Protein AF-A0A3D3XDI8-F1 (afdb_monomer_lite)

pLDDT: mean 83.71, std 11.0, range [44.66, 97.12]

Radius of gyration: 22.71 Å; chains: 1; bounding box: 49×55×67 Å

Sequence (306 aa):
MKRYFSSPVLTLFFTYTLFISSTFTIAGQDASIIFLYLLGIYSLIRNRKLPDMSHPMLWMFLLFTAFSLISGVLNQYEVDALMNLRSNWRMLLPFVLLTVLHMVDEENLLKTYYAFWLFIAVYGIVQFFNGADWFRPQESSVSTPYMSSGGESGVFHAKGNFTHHLTFGGSMLICSSLAASFLFIRGLYLTTRLLMIPAVLILWLSTAASLGRSIWVGLTVALFLLLLRISPKLMIIATVLLTVTATLLFMNFGEGLLSTGKPETRIEIIQHRLASGFNLKSNRDRLLMWKSAWHGIRDHFWLGIG

Secondary structure (DSSP, 8-state):
---S-S-HHHHHHHHHHHHHHHHH-HHHHHHHHHHHHHHHHHHHHHH-----TTSHHHHHHHHHHHHHHHHHHH-SS---HHHHHHHTGGGGHHHHHHHHHTTS-HHHHHHHHHHHHHHHHHHHHHHHHH---TTS-GGG----EEEETTEEEEEE---TTSSSHHHHHHHHHHHHHHHHHTTT-TT--HHHHHHHHHHHHHHHHHHHHT--HHHHHHHHHHHHHHHHHH-HHHHHHHHHHHHHHHHHHHHHHHSSTTTTSPP-SHHHHHHHHHHTTT-TGGGHHHHHHHHHHHHHHHHTTTT---

Structure (mmCIF, N/CA/C/O backbone):
data_AF-A0A3D3XDI8-F1
#
_entry.id   AF-A0A3D3XDI8-F1
#
loop_
_atom_site.group_PDB
_atom_site.id
_atom_site.type_symbol
_atom_site.label_atom_id
_atom_site.label_alt_id
_atom_site.label_comp_id
_atom_site.label_asym_id
_atom_site.label_entity_id
_atom_site.label_seq_id
_atom_site.pdbx_PDB_ins_code
_atom_site.Cartn_x
_atom_site.Cartn_y
_atom_site.Cartn_z
_atom_site.occupancy
_atom_site.B_iso_or_equiv
_atom_site.auth_seq_id
_atom_site.auth_comp_id
_atom_site.auth_asym_id
_atom_site.auth_atom_id
_atom_site.pdbx_PDB_model_num
ATOM 1 N N . MET A 1 1 ? -18.860 11.805 25.081 1.00 44.66 1 MET A N 1
ATOM 2 C CA . MET A 1 1 ? -18.552 10.447 24.572 1.00 44.66 1 MET A CA 1
ATOM 3 C C . MET A 1 1 ? -18.039 9.585 25.720 1.00 44.66 1 MET A C 1
ATOM 5 O O . MET A 1 1 ? -17.092 9.986 26.384 1.00 44.66 1 MET A O 1
ATOM 9 N N . LYS A 1 2 ? -18.695 8.458 26.030 1.00 48.09 2 LYS A N 1
ATOM 10 C CA . LYS A 1 2 ? -18.257 7.544 27.105 1.00 48.09 2 LYS A CA 1
ATOM 11 C C . LYS A 1 2 ? -17.078 6.710 26.590 1.00 48.09 2 LYS A C 1
ATOM 13 O O . LYS A 1 2 ? -17.195 6.128 25.518 1.00 48.09 2 LYS A O 1
ATOM 18 N N . ARG A 1 3 ? -15.965 6.677 27.335 1.00 58.00 3 ARG A N 1
ATOM 19 C CA . ARG A 1 3 ? -14.735 5.953 26.963 1.00 58.00 3 ARG A CA 1
ATOM 20 C C . ARG A 1 3 ? -15.054 4.491 26.660 1.00 58.00 3 ARG A C 1
ATOM 22 O O . ARG A 1 3 ? -15.565 3.786 27.527 1.00 58.00 3 ARG A O 1
ATOM 29 N N . TYR A 1 4 ? -14.769 4.074 25.428 1.00 61.88 4 TYR A N 1
ATOM 30 C CA . TYR A 1 4 ? -14.991 2.702 24.990 1.00 61.88 4 TYR A CA 1
ATOM 31 C C . TYR A 1 4 ? -13.943 1.776 25.596 1.00 61.88 4 TYR A C 1
ATOM 33 O O . TYR A 1 4 ? -14.290 0.727 26.115 1.00 61.88 4 TYR A O 1
ATOM 41 N N . PHE A 1 5 ? -12.677 2.189 25.645 1.00 64.69 5 PHE A N 1
ATOM 42 C CA . PHE A 1 5 ? -11.605 1.402 26.251 1.00 64.69 5 PHE A CA 1
ATOM 43 C C . PHE A 1 5 ? -11.302 1.829 27.685 1.00 64.69 5 PHE A C 1
ATOM 45 O O . PHE A 1 5 ? -11.350 3.005 28.048 1.00 64.69 5 PHE A O 1
ATOM 52 N N . SER A 1 6 ? -10.955 0.837 28.497 1.00 65.25 6 SER A N 1
ATOM 53 C CA . SER A 1 6 ? -10.586 0.973 29.906 1.00 65.25 6 SER A CA 1
ATOM 54 C C . SER A 1 6 ? -9.136 1.432 30.112 1.00 65.25 6 SER A C 1
ATOM 56 O O . SER A 1 6 ? -8.849 2.032 31.144 1.00 65.25 6 SER A O 1
ATOM 58 N N . SER A 1 7 ? -8.243 1.209 29.137 1.00 80.62 7 SER A N 1
ATOM 59 C CA . SER A 1 7 ? -6.845 1.671 29.156 1.00 80.62 7 SER A CA 1
ATOM 60 C C . SER A 1 7 ? -6.503 2.482 27.893 1.00 80.62 7 SER A C 1
ATOM 62 O O . SER A 1 7 ? -6.012 1.925 26.906 1.00 80.62 7 SER A O 1
ATOM 64 N N . PRO A 1 8 ? -6.786 3.799 27.874 1.00 83.19 8 PRO A N 1
ATOM 65 C CA . PRO A 1 8 ? -6.632 4.628 26.676 1.00 83.19 8 PRO A CA 1
ATOM 66 C C . PRO A 1 8 ? -5.175 4.761 26.220 1.00 83.19 8 PRO A C 1
ATOM 68 O O . PRO A 1 8 ? -4.919 4.752 25.022 1.00 83.19 8 PRO A O 1
ATOM 71 N N . VAL A 1 9 ? -4.220 4.824 27.153 1.00 89.50 9 VAL A N 1
ATOM 72 C CA . VAL A 1 9 ? -2.790 4.995 26.839 1.00 89.50 9 VAL A CA 1
ATOM 73 C C . VAL A 1 9 ? -2.230 3.776 26.107 1.00 89.50 9 VAL A C 1
ATOM 75 O O . VAL A 1 9 ? -1.603 3.931 25.065 1.00 89.50 9 VAL A O 1
ATOM 78 N N . LEU A 1 10 ? -2.501 2.563 26.603 1.00 91.38 10 LEU A N 1
ATOM 79 C CA . LEU A 1 10 ? -2.055 1.330 25.941 1.00 91.38 10 LEU A CA 1
ATOM 80 C C . LEU A 1 10 ? -2.724 1.155 24.577 1.00 91.38 10 LEU A C 1
ATOM 82 O O . LEU A 1 10 ? -2.077 0.762 23.613 1.00 91.38 10 LEU A O 1
ATOM 86 N N . THR A 1 11 ? -4.011 1.493 24.488 1.00 91.12 11 THR A N 1
ATOM 87 C CA . THR A 1 11 ? -4.766 1.429 23.232 1.00 91.12 11 THR A CA 1
ATOM 88 C C . THR A 1 11 ? -4.156 2.360 22.178 1.00 91.12 11 THR A C 1
ATOM 90 O O . THR A 1 11 ? -3.921 1.943 21.045 1.00 91.12 11 THR A O 1
ATOM 93 N N . LEU A 1 12 ? -3.831 3.600 22.563 1.00 92.38 12 LEU A N 1
ATOM 94 C CA . LEU A 1 12 ? -3.126 4.558 21.710 1.00 92.38 12 LEU A CA 1
ATOM 95 C C . LEU A 1 12 ? -1.754 4.025 21.295 1.00 92.38 12 LEU A C 1
ATOM 97 O O . LEU A 1 12 ? -1.465 3.977 20.103 1.00 92.38 12 LEU A O 1
ATOM 101 N N . PHE A 1 13 ? -0.948 3.570 22.258 1.00 94.81 13 PHE A N 1
ATOM 102 C CA . PHE A 1 13 ? 0.382 3.019 22.005 1.00 94.81 13 PHE A CA 1
ATOM 103 C C . PHE A 1 13 ? 0.343 1.918 20.940 1.00 94.81 13 PHE A C 1
ATOM 105 O O . PHE A 1 13 ? 0.960 2.077 19.891 1.00 94.81 13 PHE A O 1
ATOM 112 N N . PHE A 1 14 ? -0.456 0.864 21.139 1.00 95.56 14 PHE A N 1
ATOM 113 C CA . PHE A 1 14 ? -0.526 -0.246 20.184 1.00 95.56 14 PHE A CA 1
ATOM 114 C C . PHE A 1 14 ? -1.144 0.145 18.840 1.00 95.56 14 PHE A C 1
ATOM 116 O O . PHE A 1 14 ? -0.813 -0.464 17.827 1.00 95.56 14 PHE A O 1
ATOM 123 N N . THR A 1 15 ? -1.984 1.180 18.785 1.00 94.88 15 THR A N 1
ATOM 124 C CA . THR A 1 15 ? -2.489 1.696 17.503 1.00 94.88 15 THR A CA 1
ATOM 125 C C . THR A 1 15 ? -1.386 2.382 16.712 1.00 94.88 15 THR A C 1
ATOM 127 O O . THR A 1 15 ? -1.190 2.073 15.541 1.00 94.88 15 THR A O 1
ATOM 130 N N . TYR A 1 16 ? -0.607 3.262 17.340 1.00 95.12 16 TYR A N 1
ATOM 131 C CA . TYR A 1 16 ? 0.541 3.870 16.668 1.00 95.12 16 TYR A CA 1
ATOM 132 C C . TYR A 1 16 ? 1.583 2.807 16.300 1.00 95.12 16 TYR A C 1
ATOM 134 O O . TYR A 1 16 ? 2.035 2.773 15.157 1.00 95.12 16 TYR A O 1
ATOM 142 N N . THR A 1 17 ? 1.902 1.875 17.205 1.00 95.50 17 THR A N 1
ATOM 143 C CA . THR A 1 17 ? 2.824 0.766 16.918 1.00 95.50 17 THR A CA 1
ATOM 144 C C . THR A 1 17 ? 2.340 -0.097 15.757 1.00 95.50 17 THR A C 1
ATOM 146 O O . THR A 1 17 ? 3.169 -0.482 14.938 1.00 95.50 17 THR A O 1
ATOM 149 N N . LEU A 1 18 ? 1.033 -0.347 15.617 1.00 95.31 18 LEU A N 1
ATOM 150 C CA . LEU A 1 18 ? 0.461 -1.072 14.480 1.00 95.31 18 LEU A CA 1
ATOM 151 C C . LEU A 1 18 ? 0.767 -0.374 13.148 1.00 95.31 18 LEU A C 1
ATOM 153 O O . LEU A 1 18 ? 1.267 -1.005 12.216 1.00 95.31 18 LEU A O 1
ATOM 157 N N . PHE A 1 19 ? 0.484 0.928 13.063 1.00 93.56 19 PHE A N 1
ATOM 158 C CA . PHE A 1 19 ? 0.684 1.709 11.840 1.00 93.56 19 PHE A CA 1
ATOM 159 C C . PHE A 1 19 ? 2.170 1.863 11.505 1.00 93.56 19 PHE A C 1
ATOM 161 O O . PHE A 1 19 ? 2.543 1.719 10.342 1.00 93.56 19 PHE A O 1
ATOM 168 N N . ILE A 1 20 ? 3.027 2.064 12.509 1.00 94.12 20 ILE A N 1
ATOM 169 C CA . ILE A 1 20 ? 4.486 2.094 12.335 1.00 94.12 20 ILE A CA 1
ATOM 170 C C . ILE A 1 20 ? 5.003 0.723 11.890 1.00 94.12 20 ILE A C 1
ATOM 172 O O . ILE A 1 20 ? 5.781 0.622 10.953 1.00 94.12 20 ILE A O 1
ATOM 176 N N . SER A 1 21 ? 4.553 -0.357 12.525 1.00 93.75 21 SER A N 1
ATOM 177 C CA . SER A 1 21 ? 5.036 -1.713 12.243 1.00 93.75 21 SER A CA 1
ATOM 178 C C . SER A 1 21 ? 4.602 -2.229 10.877 1.00 93.75 21 SER A C 1
ATOM 180 O O . SER A 1 21 ? 5.300 -3.069 10.311 1.00 93.75 21 SER A O 1
ATOM 182 N N . SER A 1 22 ? 3.505 -1.704 10.319 1.00 88.81 22 SER A N 1
ATOM 183 C CA . SER A 1 22 ? 2.985 -2.096 9.001 1.00 88.81 22 SER A CA 1
ATOM 184 C C . SER A 1 22 ? 4.011 -1.982 7.862 1.00 88.81 22 SER A C 1
ATOM 186 O O . SER A 1 22 ? 3.874 -2.654 6.841 1.00 88.81 22 SER A O 1
ATOM 188 N N . THR A 1 23 ? 5.056 -1.172 8.043 1.00 84.81 23 THR A N 1
ATOM 189 C CA . THR A 1 23 ? 6.133 -0.953 7.070 1.00 84.81 23 THR A CA 1
ATOM 190 C C . THR A 1 23 ? 7.423 -1.720 7.377 1.00 84.81 23 THR A C 1
ATOM 192 O O . THR A 1 23 ? 8.200 -1.975 6.455 1.00 84.81 23 THR A O 1
ATOM 195 N N . PHE A 1 24 ? 7.664 -2.121 8.633 1.00 83.12 24 PHE A N 1
ATOM 196 C CA . PHE A 1 24 ? 8.957 -2.680 9.064 1.00 83.12 24 PHE A CA 1
ATOM 197 C C . PHE A 1 24 ? 8.902 -4.097 9.613 1.00 83.12 24 PHE A C 1
ATOM 199 O O . PHE A 1 24 ? 9.879 -4.831 9.485 1.00 83.12 24 PHE A O 1
ATOM 206 N N . THR A 1 25 ? 7.821 -4.483 10.285 1.00 88.19 25 THR A N 1
ATOM 207 C CA . THR A 1 25 ? 7.849 -5.689 11.108 1.00 88.19 25 THR A CA 1
ATOM 208 C C . THR A 1 25 ? 6.490 -6.357 11.198 1.00 88.19 25 THR A C 1
ATOM 210 O O . THR A 1 25 ? 5.539 -5.840 11.781 1.00 88.19 25 THR A O 1
ATOM 213 N N . ILE A 1 26 ? 6.435 -7.576 10.662 1.00 88.25 26 ILE A N 1
ATOM 214 C CA . ILE A 1 26 ? 5.275 -8.457 10.797 1.00 88.25 26 ILE A CA 1
ATOM 215 C C . ILE A 1 26 ? 5.062 -8.797 12.276 1.00 88.25 26 ILE A C 1
ATOM 217 O O . ILE A 1 26 ? 3.936 -8.743 12.753 1.00 88.25 26 ILE A O 1
ATOM 221 N N . ALA A 1 27 ? 6.138 -9.050 13.030 1.00 92.12 27 ALA A N 1
ATOM 222 C CA . ALA A 1 27 ? 6.046 -9.362 14.454 1.00 92.12 27 ALA A CA 1
ATOM 223 C C . ALA A 1 27 ? 5.476 -8.191 15.271 1.00 92.12 27 ALA A C 1
ATOM 225 O O . ALA A 1 27 ? 4.618 -8.399 16.125 1.00 92.12 27 ALA A O 1
ATOM 226 N N . GLY A 1 28 ? 5.904 -6.954 14.989 1.00 93.44 28 GLY A N 1
ATOM 227 C CA . GLY A 1 28 ? 5.349 -5.771 15.654 1.00 93.44 28 GLY A CA 1
ATOM 228 C C . GLY A 1 28 ? 3.895 -5.512 15.257 1.00 93.44 28 GLY A C 1
ATOM 229 O O . GLY A 1 28 ? 3.087 -5.135 16.107 1.00 93.44 28 GLY A O 1
ATOM 230 N N . GLN A 1 29 ? 3.535 -5.781 13.996 1.00 93.50 29 GLN A N 1
ATOM 231 C CA . GLN A 1 29 ? 2.153 -5.714 13.525 1.00 93.50 29 GLN A CA 1
ATOM 232 C C . GLN A 1 29 ? 1.281 -6.738 14.264 1.00 93.50 29 GLN A C 1
ATOM 234 O O . GLN A 1 29 ? 0.263 -6.365 14.841 1.00 93.50 29 GLN A O 1
ATOM 239 N N . ASP A 1 30 ? 1.708 -7.999 14.313 1.00 93.62 30 ASP A N 1
ATOM 240 C CA . ASP A 1 30 ? 0.978 -9.088 14.963 1.00 93.62 30 ASP A CA 1
ATOM 241 C C . ASP A 1 30 ? 0.831 -8.866 16.462 1.00 93.62 30 ASP A C 1
ATOM 243 O O . ASP A 1 30 ? -0.280 -8.962 16.984 1.00 93.62 30 ASP A O 1
ATOM 247 N N . ALA A 1 31 ? 1.912 -8.482 17.145 1.00 95.62 31 ALA A N 1
ATOM 248 C CA . ALA A 1 31 ? 1.858 -8.130 18.557 1.00 95.62 31 ALA A CA 1
ATOM 249 C C . ALA A 1 31 ? 0.852 -6.997 18.800 1.00 95.62 31 ALA A C 1
ATOM 251 O O . ALA A 1 31 ? -0.005 -7.111 19.675 1.00 95.62 31 ALA A O 1
ATOM 252 N N . SER A 1 32 ? 0.896 -5.935 17.989 1.00 95.94 32 SER A N 1
ATOM 253 C CA . SER A 1 32 ? -0.026 -4.803 18.124 1.00 95.94 32 SER A CA 1
ATOM 254 C C . SER A 1 32 ? -1.484 -5.220 17.926 1.00 95.94 32 SER A C 1
ATOM 256 O O . SER A 1 32 ? -2.332 -4.849 18.733 1.00 95.94 32 SER A O 1
ATOM 258 N N . ILE A 1 33 ? -1.786 -6.033 16.906 1.00 95.00 33 ILE A N 1
ATOM 259 C CA . ILE A 1 33 ? -3.144 -6.552 16.668 1.00 95.00 33 ILE A CA 1
ATOM 260 C C . ILE A 1 33 ? -3.607 -7.407 17.855 1.00 95.00 33 ILE A C 1
ATOM 262 O O . ILE A 1 33 ? -4.718 -7.209 18.344 1.00 95.00 33 ILE A O 1
ATOM 266 N N . ILE A 1 34 ? -2.765 -8.320 18.350 1.00 94.94 34 ILE A N 1
ATOM 267 C CA . ILE A 1 34 ? -3.097 -9.189 19.489 1.00 94.94 34 ILE A CA 1
ATOM 268 C C . ILE A 1 34 ? -3.397 -8.352 20.736 1.00 94.94 34 ILE A C 1
ATOM 270 O O . ILE A 1 34 ? -4.421 -8.564 21.384 1.00 94.94 34 ILE A O 1
ATOM 274 N N . PHE A 1 35 ? -2.559 -7.367 21.067 1.00 95.38 35 PHE A N 1
ATOM 275 C CA . PHE A 1 35 ? -2.808 -6.506 22.223 1.00 95.38 35 PHE A CA 1
ATOM 276 C C . PHE A 1 35 ? -4.060 -5.644 22.051 1.00 95.38 35 PHE A C 1
ATOM 278 O O . PHE A 1 35 ? -4.823 -5.494 23.006 1.00 95.38 35 PHE A O 1
ATOM 285 N N . LEU A 1 36 ? -4.327 -5.130 20.848 1.00 94.25 36 LEU A N 1
ATOM 286 C CA . LEU A 1 36 ? -5.574 -4.419 20.561 1.00 94.25 36 LEU A CA 1
ATOM 287 C C . LEU A 1 36 ? -6.792 -5.333 20.748 1.00 94.25 36 LEU A C 1
ATOM 289 O O . LEU A 1 36 ? -7.769 -4.911 21.364 1.00 94.25 36 LEU A O 1
ATOM 293 N N . TYR A 1 37 ? -6.730 -6.593 20.309 1.00 93.62 37 TYR A N 1
ATOM 294 C CA . TYR A 1 37 ? -7.780 -7.578 20.574 1.00 93.62 37 TYR A CA 1
ATOM 295 C C . TYR A 1 37 ? -7.981 -7.838 22.061 1.00 93.62 37 TYR A C 1
ATOM 297 O O . TYR A 1 37 ? -9.116 -7.782 22.529 1.00 93.62 37 TYR A O 1
ATOM 305 N N . LEU A 1 38 ? -6.911 -8.066 22.823 1.00 93.69 38 LEU A N 1
ATOM 306 C CA . LEU A 1 38 ? -7.007 -8.283 24.268 1.00 93.69 38 LEU A CA 1
ATOM 307 C C . LEU A 1 38 ? -7.620 -7.073 24.981 1.00 93.69 38 LEU A C 1
ATOM 309 O O . LEU A 1 38 ? -8.494 -7.234 25.833 1.00 93.69 38 LEU A O 1
ATOM 313 N N . LEU A 1 39 ? -7.223 -5.857 24.598 1.00 91.25 39 LEU A N 1
ATOM 314 C CA . LEU A 1 39 ? -7.801 -4.617 25.120 1.00 91.25 39 LEU A CA 1
ATOM 315 C C . LEU A 1 39 ? -9.274 -4.456 24.717 1.00 91.25 39 LEU A C 1
ATOM 317 O O . LEU A 1 39 ? -10.080 -4.005 25.534 1.00 91.25 39 LEU A O 1
ATOM 321 N N . GLY A 1 40 ? -9.633 -4.848 23.492 1.00 89.62 40 GLY A N 1
ATOM 322 C CA . GLY A 1 40 ? -11.005 -4.837 22.982 1.00 89.62 40 GLY A CA 1
ATOM 323 C C . GLY A 1 40 ? -11.904 -5.811 23.734 1.00 89.62 40 GLY A C 1
ATOM 324 O O . GLY A 1 40 ? -12.967 -5.423 24.211 1.00 89.62 40 GLY A O 1
ATOM 325 N N . ILE A 1 41 ? -11.442 -7.047 23.933 1.00 90.12 41 ILE A N 1
ATOM 326 C CA . ILE A 1 41 ? -12.135 -8.074 24.720 1.00 90.12 41 ILE A CA 1
ATOM 327 C C . ILE A 1 41 ? -12.270 -7.627 26.178 1.00 90.12 41 ILE A C 1
ATOM 329 O O . ILE A 1 41 ? -13.358 -7.693 26.746 1.00 90.12 41 ILE A O 1
ATOM 333 N N . TYR A 1 42 ? -11.197 -7.114 26.786 1.00 89.06 42 TYR A N 1
ATOM 334 C CA . TYR A 1 42 ? -11.234 -6.609 28.159 1.00 89.06 42 TYR A CA 1
ATOM 335 C C . TYR A 1 42 ? -12.230 -5.451 28.317 1.00 89.06 42 TYR A C 1
ATOM 337 O O . TYR A 1 42 ? -12.996 -5.409 29.283 1.00 89.06 42 TYR A O 1
ATOM 345 N N . SER A 1 43 ? -12.260 -4.529 27.351 1.00 85.94 43 SER A N 1
ATOM 346 C CA . SER A 1 43 ? -13.262 -3.467 27.286 1.00 85.94 43 SER A CA 1
ATOM 347 C C . SER A 1 43 ? -14.682 -4.032 27.174 1.00 85.94 43 SER A C 1
ATOM 349 O O . SER A 1 43 ? -15.552 -3.631 27.950 1.00 85.94 43 SER A O 1
ATOM 351 N N . LEU A 1 44 ? -14.911 -4.986 26.269 1.00 86.81 44 LEU A N 1
ATOM 352 C CA . LEU A 1 44 ? -16.213 -5.613 26.059 1.00 86.81 44 LEU A CA 1
ATOM 353 C C . LEU A 1 44 ? -16.717 -6.289 27.340 1.00 86.81 44 LEU A C 1
ATOM 355 O O . LEU A 1 44 ? -17.860 -6.069 27.730 1.00 86.81 44 LEU A O 1
ATOM 359 N N . ILE A 1 45 ? -15.865 -7.048 28.033 1.00 89.00 45 ILE A N 1
ATOM 360 C CA . ILE A 1 45 ? -16.213 -7.727 29.291 1.00 89.00 45 ILE A CA 1
ATOM 361 C C . ILE A 1 45 ? -16.544 -6.706 30.388 1.00 89.00 45 ILE A C 1
ATOM 363 O O . ILE A 1 45 ? -17.543 -6.851 31.096 1.00 89.00 45 ILE A O 1
ATOM 367 N N . ARG A 1 46 ? -15.723 -5.658 30.528 1.00 86.19 46 ARG A N 1
ATOM 368 C CA . ARG A 1 46 ? -15.858 -4.667 31.606 1.00 86.19 46 ARG A CA 1
ATOM 369 C C . ARG A 1 46 ? -17.027 -3.710 31.394 1.00 86.19 46 ARG A C 1
ATOM 371 O O . ARG A 1 46 ? -17.752 -3.410 32.338 1.00 86.19 46 ARG A O 1
ATOM 378 N N . ASN A 1 47 ? -17.192 -3.213 30.173 1.00 83.25 47 ASN A N 1
ATOM 379 C CA . ASN A 1 47 ? -18.174 -2.185 29.840 1.00 83.25 47 ASN A CA 1
ATOM 380 C C . ASN A 1 47 ? -19.481 -2.770 29.290 1.00 83.25 47 ASN A C 1
ATOM 382 O O . ASN A 1 47 ? -20.476 -2.050 29.252 1.00 83.25 47 ASN A O 1
ATOM 386 N N . ARG A 1 48 ? -19.484 -4.047 28.873 1.00 81.81 48 ARG A N 1
ATOM 387 C CA . ARG A 1 48 ? -20.622 -4.764 28.267 1.00 81.81 48 ARG A CA 1
ATOM 388 C C . ARG A 1 48 ? -21.236 -4.026 27.076 1.00 81.81 48 ARG A C 1
ATOM 390 O O . ARG A 1 48 ? -22.453 -3.984 26.920 1.00 81.81 48 ARG A O 1
ATOM 397 N N . LYS A 1 49 ? -20.388 -3.415 26.244 1.00 77.94 49 LYS A N 1
ATOM 398 C CA . LYS A 1 49 ? -20.804 -2.683 25.041 1.00 77.94 49 LYS A CA 1
ATOM 399 C C . LYS A 1 49 ? -20.164 -3.274 23.798 1.00 77.94 49 LYS A C 1
ATOM 401 O O . LYS A 1 49 ? -18.945 -3.404 23.743 1.00 77.94 49 LYS A O 1
ATOM 406 N N . LEU A 1 50 ? -21.008 -3.608 22.826 1.00 79.44 50 LEU A N 1
ATOM 407 C CA . LEU A 1 50 ? -20.598 -4.082 21.509 1.00 79.44 50 LEU A CA 1
ATOM 408 C C . LEU A 1 50 ? -20.220 -2.915 20.598 1.00 79.44 50 LEU A C 1
ATOM 410 O O . LEU A 1 50 ? -20.944 -1.909 20.635 1.00 79.44 50 LEU A O 1
ATOM 414 N N . PRO A 1 51 ? -19.155 -3.059 19.777 1.00 77.06 51 PRO A N 1
ATOM 415 C CA . PRO A 1 51 ? -18.730 -2.055 18.806 1.00 77.06 51 PRO A CA 1
ATOM 416 C C . PRO A 1 51 ? -19.911 -1.429 18.074 1.00 77.06 51 PRO A C 1
ATOM 418 O O . PRO A 1 51 ? -20.911 -2.097 17.819 1.00 77.06 51 PRO A O 1
ATOM 421 N N . ASP A 1 52 ? -19.801 -0.147 17.741 1.00 78.44 52 ASP A N 1
ATOM 422 C CA . ASP A 1 52 ? -20.868 0.540 17.024 1.00 78.44 52 ASP A CA 1
ATOM 423 C C . ASP A 1 52 ? -21.040 -0.050 15.614 1.00 78.44 52 ASP A C 1
ATOM 425 O O . ASP A 1 52 ? -20.305 0.278 14.684 1.00 78.44 52 ASP A O 1
ATOM 429 N N . MET A 1 53 ? -22.029 -0.933 15.470 1.00 82.19 53 MET A N 1
ATOM 430 C CA . MET A 1 53 ? -22.368 -1.619 14.222 1.00 82.19 53 MET A CA 1
ATOM 431 C C . MET A 1 53 ? -23.106 -0.714 13.224 1.00 82.19 53 MET A C 1
ATOM 433 O O . MET A 1 53 ? -23.554 -1.199 12.186 1.00 82.19 53 MET A O 1
ATOM 437 N N . SER A 1 54 ? -23.258 0.586 13.498 1.00 83.31 54 SER A N 1
ATOM 438 C CA . SER A 1 54 ? -23.825 1.525 12.524 1.00 83.31 54 SER A CA 1
ATOM 439 C C . SER A 1 54 ? -22.929 1.712 11.296 1.00 83.31 54 SER A C 1
ATOM 441 O O . SER A 1 54 ? -23.431 2.026 10.217 1.00 83.31 54 SER A O 1
ATOM 443 N N . HIS A 1 55 ? -21.615 1.479 11.419 1.00 83.12 55 HIS A N 1
ATOM 444 C CA . HIS A 1 55 ? -20.680 1.668 10.314 1.00 83.12 55 HIS A CA 1
ATOM 445 C C . HIS A 1 55 ? -20.791 0.529 9.272 1.00 83.12 55 HIS A C 1
ATOM 447 O O . HIS A 1 55 ? -20.447 -0.616 9.585 1.00 83.12 55 HIS A O 1
ATOM 453 N N . PRO A 1 56 ? -21.172 0.802 8.002 1.00 86.12 56 PRO A N 1
ATOM 454 C CA . PRO A 1 56 ? -21.432 -0.241 7.000 1.00 86.12 56 PRO A CA 1
ATOM 455 C C . PRO A 1 56 ? -20.248 -1.177 6.726 1.00 86.12 56 PRO A C 1
ATOM 457 O O . PRO A 1 56 ? -20.444 -2.354 6.429 1.00 86.12 56 PRO A O 1
ATOM 460 N N . MET A 1 57 ? -19.007 -0.691 6.864 1.00 83.56 57 MET A N 1
ATOM 461 C CA . MET A 1 57 ? -17.823 -1.542 6.670 1.00 83.56 57 MET A CA 1
ATOM 462 C C . MET A 1 57 ? -17.765 -2.713 7.659 1.00 83.56 57 MET A C 1
ATOM 464 O O . MET A 1 57 ? -17.311 -3.785 7.273 1.00 83.56 57 MET A O 1
ATOM 468 N N . LEU A 1 58 ? -18.246 -2.554 8.900 1.00 85.81 58 LEU A N 1
ATOM 469 C CA . LEU A 1 58 ? -18.261 -3.656 9.871 1.00 85.81 58 LEU A CA 1
ATOM 470 C C . LEU A 1 58 ? -19.178 -4.788 9.415 1.00 85.81 58 LEU A C 1
ATOM 472 O O . LEU A 1 58 ? -18.810 -5.953 9.533 1.00 85.81 58 LEU A O 1
ATOM 476 N N . TRP A 1 59 ? -20.325 -4.452 8.821 1.00 87.56 59 TRP A N 1
ATOM 477 C CA . TRP A 1 59 ? -21.211 -5.440 8.209 1.00 87.56 59 TRP A CA 1
ATOM 478 C C . TRP A 1 59 ? -20.551 -6.150 7.035 1.00 87.56 59 TRP A C 1
ATOM 480 O O . TRP A 1 59 ? -20.680 -7.363 6.924 1.00 87.56 59 TRP A O 1
ATOM 490 N N . MET A 1 60 ? -19.798 -5.435 6.195 1.00 87.75 60 MET A N 1
ATOM 491 C CA . MET A 1 60 ? -19.070 -6.063 5.089 1.00 87.75 60 MET A CA 1
ATOM 492 C C . MET A 1 60 ? -18.021 -7.060 5.589 1.00 87.75 60 MET A C 1
ATOM 494 O O . MET A 1 60 ? -17.958 -8.173 5.076 1.00 87.75 60 MET A O 1
ATOM 498 N N . PHE A 1 61 ? -17.240 -6.703 6.614 1.00 86.75 61 PHE A N 1
ATOM 499 C CA . PHE A 1 61 ? -16.275 -7.628 7.219 1.00 86.75 61 PHE A CA 1
ATOM 500 C C . PHE A 1 61 ? -16.959 -8.811 7.910 1.00 86.75 61 PHE A C 1
ATOM 502 O O . PHE A 1 61 ? -16.479 -9.940 7.798 1.00 86.75 61 PHE A O 1
ATOM 509 N N . LEU A 1 62 ? -18.093 -8.578 8.580 1.00 87.25 62 LEU A N 1
ATOM 510 C CA . LEU A 1 62 ? -18.874 -9.639 9.214 1.00 87.25 62 LEU A CA 1
ATOM 511 C C . LEU A 1 62 ? -19.409 -10.625 8.174 1.00 87.25 62 LEU A C 1
ATOM 513 O O . LEU A 1 62 ? -19.210 -11.827 8.316 1.00 87.25 62 LEU A O 1
ATOM 517 N N . LEU A 1 63 ? -20.048 -10.112 7.120 1.00 88.69 63 LEU A N 1
ATOM 518 C CA . LEU A 1 63 ? -20.597 -10.912 6.029 1.00 88.69 63 LEU A CA 1
ATOM 519 C C . LEU A 1 63 ? -19.492 -11.679 5.317 1.00 88.69 63 LEU A C 1
ATOM 521 O O . LEU A 1 63 ? -19.642 -12.869 5.088 1.00 88.69 63 LEU A O 1
ATOM 525 N N . PHE A 1 64 ? -18.365 -11.037 5.020 1.00 85.94 64 PHE A N 1
ATOM 526 C CA . PHE A 1 64 ? -17.227 -11.706 4.401 1.00 85.94 64 PHE A CA 1
ATOM 527 C C . PHE A 1 64 ? -16.668 -12.838 5.276 1.00 85.94 64 PHE A C 1
ATOM 529 O O . PHE A 1 64 ? -16.405 -13.929 4.771 1.00 85.94 64 PHE A O 1
ATOM 536 N N . THR A 1 65 ? -16.557 -12.618 6.589 1.00 83.44 65 THR A N 1
ATOM 537 C CA . THR A 1 65 ? -16.131 -13.660 7.538 1.00 83.44 65 THR A CA 1
ATOM 538 C C . THR A 1 65 ? -17.153 -14.800 7.594 1.00 83.44 65 THR A C 1
ATOM 540 O O . THR A 1 65 ? -16.777 -15.968 7.541 1.00 83.44 65 THR A O 1
ATOM 543 N N . ALA A 1 66 ? -18.450 -14.478 7.641 1.00 85.12 66 ALA A N 1
ATOM 544 C CA . ALA A 1 66 ? -19.532 -15.459 7.663 1.00 85.12 66 ALA A CA 1
ATOM 545 C C . ALA A 1 66 ? -19.603 -16.277 6.363 1.00 85.12 66 ALA A C 1
ATOM 547 O O . ALA A 1 66 ? -19.717 -17.497 6.415 1.00 85.12 66 ALA A O 1
ATOM 548 N N . PHE A 1 67 ? -19.476 -15.636 5.200 1.00 84.06 67 PHE A N 1
ATOM 549 C CA . PHE A 1 67 ? -19.424 -16.329 3.917 1.00 84.06 67 PHE A CA 1
ATOM 550 C C . PHE A 1 67 ? -18.179 -17.197 3.799 1.00 84.06 67 PHE A C 1
ATOM 552 O O . PHE A 1 67 ? -18.312 -18.333 3.376 1.00 84.06 67 PHE A O 1
ATOM 559 N N . SER A 1 68 ? -17.006 -16.729 4.233 1.00 79.69 68 SER A N 1
ATOM 560 C CA . SER A 1 68 ? -15.784 -17.549 4.221 1.00 79.69 68 SER A CA 1
ATOM 561 C C . SER A 1 68 ? -15.930 -18.803 5.093 1.00 79.69 68 SER A C 1
ATOM 563 O O . SER A 1 68 ? -15.507 -19.885 4.698 1.00 79.69 68 SER A O 1
ATOM 565 N N . LEU A 1 69 ? -16.586 -18.680 6.254 1.00 79.06 69 LEU A N 1
ATOM 566 C CA . LEU A 1 69 ? -16.928 -19.806 7.128 1.00 79.06 69 LEU A CA 1
ATOM 567 C C . LEU A 1 69 ? -17.871 -20.802 6.455 1.00 79.06 69 LEU A C 1
ATOM 569 O O . LEU A 1 69 ? -17.592 -21.997 6.426 1.00 79.06 69 LEU A O 1
ATOM 573 N N . ILE A 1 70 ? -18.985 -20.302 5.919 1.00 82.00 70 ILE A N 1
ATOM 574 C CA . ILE A 1 70 ? -19.997 -21.122 5.247 1.00 82.00 70 ILE A CA 1
ATOM 575 C C . ILE A 1 70 ? -19.381 -21.817 4.032 1.00 82.00 70 ILE A C 1
ATOM 577 O O . ILE A 1 70 ? -19.571 -23.015 3.856 1.00 82.00 70 ILE A O 1
ATOM 581 N N . SER A 1 71 ? -18.597 -21.083 3.240 1.00 79.00 71 SER A N 1
ATOM 582 C CA . SER A 1 71 ? -17.861 -21.604 2.091 1.00 79.00 71 SER A CA 1
ATOM 583 C C . SER A 1 71 ? -16.929 -22.727 2.521 1.00 79.00 71 SER A C 1
ATOM 585 O O . SER A 1 71 ? -17.004 -23.803 1.951 1.00 79.00 71 SER A O 1
ATOM 587 N N . GLY A 1 72 ? -16.123 -22.524 3.570 1.00 76.94 72 GLY A N 1
ATOM 588 C CA . GLY A 1 72 ? -15.199 -23.540 4.077 1.00 76.94 72 GLY A CA 1
ATOM 589 C C . GLY A 1 72 ? -15.888 -24.811 4.584 1.00 76.94 72 GLY A C 1
ATOM 590 O O . GLY A 1 72 ? -15.379 -25.899 4.356 1.00 76.94 72 GLY A O 1
ATOM 591 N N . VAL A 1 73 ? -17.052 -24.695 5.234 1.00 78.69 73 VAL A N 1
ATOM 592 C CA . VAL A 1 73 ? -17.816 -25.854 5.740 1.00 78.69 73 VAL A CA 1
ATOM 593 C C . VAL A 1 73 ? -18.534 -26.611 4.620 1.00 78.69 73 VAL A C 1
ATOM 595 O O . VAL A 1 73 ? -18.654 -27.830 4.683 1.00 78.69 73 VAL A O 1
ATOM 598 N N . LEU A 1 74 ? -19.044 -25.897 3.615 1.00 79.50 74 LEU A N 1
ATOM 599 C CA . LEU A 1 74 ? -19.796 -26.480 2.500 1.00 79.50 74 LEU A CA 1
ATOM 600 C C . LEU A 1 74 ? -18.906 -26.909 1.326 1.00 79.50 74 LEU A C 1
ATOM 602 O O . LEU A 1 74 ? -19.417 -27.448 0.342 1.00 79.50 74 LEU A O 1
ATOM 606 N N . ASN A 1 75 ? -17.603 -26.637 1.394 1.00 73.31 75 ASN A N 1
ATOM 607 C CA . ASN A 1 75 ? -16.689 -26.935 0.308 1.00 73.31 75 ASN A CA 1
ATOM 608 C C . ASN A 1 75 ? -16.533 -28.450 0.108 1.00 73.31 75 ASN A C 1
ATOM 610 O O . ASN A 1 75 ? -16.516 -29.229 1.056 1.00 73.31 75 ASN A O 1
ATOM 614 N N . GLN A 1 76 ? -16.388 -28.858 -1.151 1.00 69.88 76 GLN A N 1
ATOM 615 C CA . GLN A 1 76 ? -16.145 -30.251 -1.532 1.00 69.88 76 GLN A CA 1
ATOM 616 C C . GLN A 1 76 ? -14.685 -30.667 -1.324 1.00 69.88 76 GLN A C 1
ATOM 618 O O . GLN A 1 76 ? -14.385 -31.856 -1.251 1.00 69.88 76 GLN A O 1
ATOM 623 N N . TYR A 1 77 ? -13.776 -29.695 -1.246 1.00 69.12 77 TYR A N 1
ATOM 624 C CA . TYR A 1 77 ? -12.386 -29.938 -0.888 1.00 69.12 77 TYR A CA 1
ATOM 625 C C . TYR A 1 77 ? -12.277 -30.062 0.632 1.00 69.12 77 TYR A C 1
ATOM 627 O O . TYR A 1 77 ? -12.831 -29.228 1.346 1.00 69.12 77 TYR A O 1
ATOM 635 N N . GLU A 1 78 ? -11.550 -31.076 1.117 1.00 63.06 78 GLU A N 1
ATOM 636 C CA . GLU A 1 78 ? -11.200 -31.262 2.535 1.00 63.06 78 GLU A CA 1
ATOM 637 C C . GLU A 1 78 ? -10.260 -30.141 3.005 1.00 63.06 78 GLU A C 1
ATOM 639 O O . GLU A 1 78 ? -9.070 -30.327 3.255 1.00 63.06 78 GLU A O 1
ATOM 644 N N . VAL A 1 79 ? -10.787 -28.926 3.068 1.00 65.31 79 VAL A N 1
ATOM 645 C CA . VAL A 1 79 ? -10.098 -27.772 3.612 1.00 65.31 79 VAL A CA 1
ATOM 646 C C . VAL A 1 79 ? -10.575 -27.639 5.040 1.00 65.31 79 VAL A C 1
ATOM 648 O O . VAL A 1 79 ? -11.760 -27.438 5.297 1.00 65.31 79 VAL A O 1
ATOM 651 N N . ASP A 1 80 ? -9.649 -27.762 5.985 1.00 69.25 80 ASP A N 1
ATOM 652 C CA . ASP A 1 80 ? -9.960 -27.533 7.387 1.00 69.25 80 ASP A CA 1
ATOM 653 C C . ASP A 1 80 ? -10.364 -26.060 7.571 1.00 69.25 80 ASP A C 1
ATOM 655 O O . ASP A 1 80 ? -9.527 -25.149 7.609 1.00 69.25 80 ASP A O 1
ATOM 659 N N . ALA A 1 81 ? -11.675 -25.821 7.648 1.00 68.56 81 ALA A N 1
ATOM 660 C CA . ALA A 1 81 ? -12.256 -24.490 7.764 1.00 68.56 81 ALA A CA 1
ATOM 661 C C . ALA A 1 81 ? -11.707 -23.733 8.988 1.00 68.56 81 ALA A C 1
ATOM 663 O O . ALA A 1 81 ? -11.520 -22.514 8.935 1.00 68.56 81 ALA A O 1
ATOM 664 N N . LEU A 1 82 ? -11.373 -24.446 10.071 1.00 69.25 82 LEU A N 1
ATOM 665 C CA . LEU A 1 82 ? -10.748 -23.860 11.259 1.00 69.25 82 LEU A CA 1
ATOM 666 C C . LEU A 1 82 ? -9.308 -23.420 10.980 1.00 69.25 82 LEU A C 1
ATOM 668 O O . LEU A 1 82 ? -8.889 -22.356 11.444 1.00 69.25 82 LEU A O 1
ATOM 672 N N . MET A 1 83 ? -8.557 -24.184 10.186 1.00 74.38 83 MET A N 1
ATOM 673 C CA . MET A 1 83 ? -7.205 -23.798 9.778 1.00 74.38 83 MET A CA 1
ATOM 674 C C . MET A 1 83 ? -7.222 -22.569 8.851 1.00 74.38 83 MET A C 1
ATOM 676 O O . MET A 1 83 ? -6.383 -21.671 8.988 1.00 74.38 83 MET A O 1
ATOM 680 N N . ASN A 1 84 ? -8.221 -22.460 7.971 1.00 72.38 84 ASN A N 1
ATOM 681 C CA . ASN A 1 84 ? -8.423 -21.266 7.146 1.00 72.38 84 ASN A CA 1
ATOM 682 C C . ASN A 1 84 ? -8.773 -20.028 7.985 1.00 72.38 84 ASN A C 1
ATOM 684 O O . ASN A 1 84 ? -8.222 -18.949 7.752 1.00 72.38 84 ASN A O 1
ATOM 688 N N . LEU A 1 85 ? -9.620 -20.162 9.009 1.00 71.06 85 LEU A N 1
ATOM 689 C CA . LEU A 1 85 ? -9.899 -19.072 9.953 1.00 71.06 85 LEU A CA 1
ATOM 690 C C . LEU A 1 85 ? -8.666 -18.646 10.739 1.00 71.06 85 LEU A C 1
ATOM 692 O O . LEU A 1 85 ? -8.434 -17.449 10.914 1.00 71.06 85 LEU A O 1
ATOM 696 N N . ARG A 1 86 ? -7.863 -19.613 11.198 1.00 79.50 86 ARG A N 1
ATOM 697 C CA . ARG A 1 86 ? -6.607 -19.341 11.899 1.00 79.50 86 ARG A CA 1
ATOM 698 C C . ARG A 1 86 ? -5.683 -18.481 11.044 1.00 79.50 86 ARG A C 1
ATOM 700 O O . ARG A 1 86 ? -5.098 -17.538 11.564 1.00 79.50 86 ARG A O 1
ATOM 707 N N . SER A 1 87 ? -5.579 -18.762 9.747 1.00 78.56 87 SER A N 1
ATOM 708 C CA . SER A 1 87 ? -4.773 -17.964 8.810 1.00 78.56 87 SER A CA 1
ATOM 709 C C . SER A 1 87 ? -5.337 -16.552 8.596 1.00 78.56 87 SER A C 1
ATOM 711 O O . SER A 1 87 ? -4.587 -15.608 8.353 1.00 78.56 87 SER A O 1
ATOM 713 N N . ASN A 1 88 ? -6.649 -16.388 8.763 1.00 80.81 88 ASN A N 1
ATOM 714 C CA . ASN A 1 88 ? -7.396 -15.164 8.484 1.00 80.81 88 ASN A CA 1
ATOM 715 C C . ASN A 1 88 ? -7.834 -14.393 9.742 1.00 80.81 88 ASN A C 1
ATOM 717 O O . ASN A 1 88 ? -8.672 -13.496 9.674 1.00 80.81 88 ASN A O 1
ATOM 721 N N . TRP A 1 89 ? -7.228 -14.677 10.895 1.00 85.88 89 TRP A N 1
ATOM 722 C CA . TRP A 1 89 ? -7.566 -14.083 12.197 1.00 85.88 89 TRP A CA 1
ATOM 723 C C . TRP A 1 89 ? -7.538 -12.537 12.227 1.00 85.88 89 TRP A C 1
ATOM 725 O O . TRP A 1 89 ? -8.208 -11.901 13.047 1.00 85.88 89 TRP A O 1
ATOM 735 N N . ARG A 1 90 ? -6.796 -11.903 11.307 1.00 88.31 90 ARG A N 1
ATOM 736 C CA . ARG A 1 90 ? -6.741 -10.440 11.134 1.00 88.31 90 ARG A CA 1
ATOM 737 C C . ARG A 1 90 ? -8.033 -9.842 10.547 1.00 88.31 90 ARG A C 1
ATOM 739 O O . ARG A 1 90 ? -8.211 -8.632 10.631 1.00 88.31 90 ARG A O 1
ATOM 746 N N . MET A 1 91 ? -8.951 -10.646 9.997 1.00 83.94 91 MET A N 1
ATOM 747 C CA . MET A 1 91 ? -10.244 -10.169 9.469 1.00 83.94 91 MET A CA 1
ATOM 748 C C . MET A 1 91 ? -11.149 -9.561 10.546 1.00 83.94 91 MET A C 1
ATOM 750 O O . MET A 1 91 ? -12.028 -8.764 10.227 1.00 83.94 91 MET A O 1
ATOM 754 N N . LEU A 1 92 ? -10.910 -9.882 11.822 1.00 85.25 92 LEU A N 1
ATOM 755 C CA . LEU A 1 92 ? -11.639 -9.305 12.952 1.00 85.25 92 LEU A CA 1
ATOM 756 C C . LEU A 1 92 ? -11.086 -7.936 13.396 1.00 85.25 92 LEU A C 1
ATOM 758 O O . LEU A 1 92 ? -11.705 -7.252 14.213 1.00 85.25 92 LEU A O 1
ATOM 762 N N . LEU A 1 93 ? -9.947 -7.496 12.848 1.00 89.19 93 LEU A N 1
ATOM 763 C CA . LEU A 1 93 ? -9.274 -6.255 13.236 1.00 89.19 93 LEU A CA 1
ATOM 764 C C . LEU A 1 93 ? -10.167 -5.022 13.082 1.00 89.19 93 LEU A C 1
ATOM 766 O O . LEU A 1 93 ? -10.180 -4.214 14.010 1.00 89.19 93 LEU A O 1
ATOM 770 N N . PRO A 1 94 ? -10.955 -4.865 12.002 1.00 88.81 94 PRO A N 1
ATOM 771 C CA . PRO A 1 94 ? -11.824 -3.706 11.830 1.00 88.81 94 PRO A CA 1
ATOM 772 C C . PRO A 1 94 ? -12.800 -3.477 12.993 1.00 88.81 94 PRO A C 1
ATOM 774 O O . PRO A 1 94 ? -13.053 -2.322 13.329 1.00 88.81 94 PRO A O 1
ATOM 777 N N . PHE A 1 95 ? -13.289 -4.538 13.653 1.00 85.44 95 PHE A N 1
ATOM 778 C CA . PHE A 1 95 ? -14.214 -4.427 14.794 1.00 85.44 95 PHE A CA 1
ATOM 779 C C . PHE A 1 95 ? -13.580 -3.756 16.009 1.00 85.44 95 PHE A C 1
ATOM 781 O O . PHE A 1 95 ? -14.256 -3.033 16.738 1.00 85.44 95 PHE A O 1
ATOM 788 N N . VAL A 1 96 ? -12.281 -3.968 16.217 1.00 88.50 96 VAL A N 1
ATOM 789 C CA . VAL A 1 96 ? -11.530 -3.289 17.273 1.00 88.50 96 VAL A CA 1
ATOM 790 C C . VAL A 1 96 ? -11.025 -1.944 16.769 1.00 88.50 96 VAL A C 1
ATOM 792 O O . VAL A 1 96 ? -11.246 -0.921 17.413 1.00 88.50 96 VAL A O 1
ATOM 795 N N . LEU A 1 97 ? -10.414 -1.909 15.587 1.00 87.25 97 LEU A N 1
ATOM 796 C CA . LEU A 1 97 ? -9.759 -0.718 15.063 1.00 87.25 97 LEU A CA 1
ATOM 797 C C . LEU A 1 97 ? -10.720 0.464 14.902 1.00 87.25 97 LEU A C 1
ATOM 799 O O . LEU A 1 97 ? -10.383 1.553 15.346 1.00 87.25 97 LEU A O 1
ATOM 803 N N . LEU A 1 98 ? -11.926 0.267 14.356 1.00 83.69 98 LEU A N 1
ATOM 804 C CA . LEU A 1 98 ? -12.893 1.364 14.184 1.00 83.69 98 LEU A CA 1
ATOM 805 C C . LEU A 1 98 ? -13.302 1.992 15.521 1.00 83.69 98 LEU A C 1
ATOM 807 O O . LEU A 1 98 ? -13.401 3.211 15.629 1.00 83.69 98 LEU A O 1
ATOM 811 N N . THR A 1 99 ? -13.454 1.181 16.571 1.00 80.81 99 THR A N 1
ATOM 812 C CA . THR A 1 99 ? -13.750 1.710 17.913 1.00 80.81 99 THR A CA 1
ATOM 813 C C . THR A 1 99 ? -12.577 2.477 18.514 1.00 80.81 99 THR A C 1
ATOM 815 O O . THR A 1 99 ? -12.782 3.450 19.239 1.00 80.81 99 THR A O 1
ATOM 818 N N . VAL A 1 100 ? -11.350 2.055 18.204 1.00 84.50 100 VAL A N 1
ATOM 819 C CA . VAL A 1 100 ? -10.128 2.712 18.667 1.00 84.50 100 VAL A CA 1
ATOM 820 C C . VAL A 1 100 ? -9.866 4.010 17.913 1.00 84.50 100 VAL A C 1
ATOM 822 O O . VAL A 1 100 ? -9.432 4.973 18.536 1.00 84.50 100 VAL A O 1
ATOM 825 N N . LEU A 1 101 ? -10.166 4.077 16.614 1.00 84.75 101 LEU A N 1
ATOM 826 C CA . LEU A 1 101 ? -9.948 5.276 15.800 1.00 84.75 101 LEU A CA 1
ATOM 827 C C . LEU A 1 101 ? -10.696 6.497 16.354 1.00 84.75 101 LEU A C 1
ATOM 829 O O . LEU A 1 101 ? -10.143 7.587 16.345 1.00 84.75 101 LEU A O 1
ATOM 833 N N . HIS A 1 102 ? -11.859 6.315 16.991 1.00 81.56 102 HIS A N 1
ATOM 834 C CA . HIS A 1 102 ? -12.556 7.396 17.706 1.00 81.56 102 HIS A CA 1
ATOM 835 C C . HIS A 1 102 ? -11.790 7.988 18.903 1.00 81.56 102 HIS A C 1
AT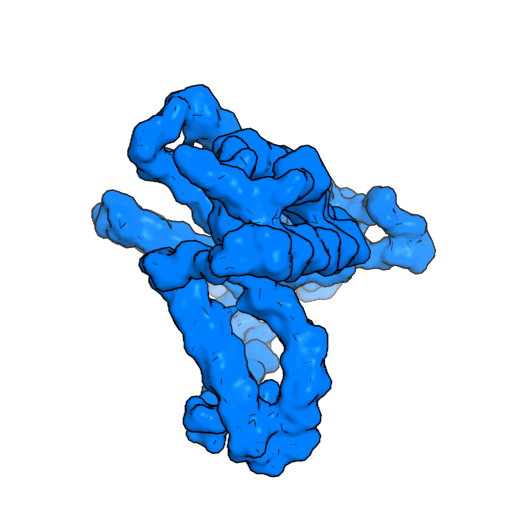OM 837 O O . HIS A 1 102 ? -12.175 9.031 19.432 1.00 81.56 102 HIS A O 1
ATOM 843 N N . MET A 1 103 ? -10.750 7.310 19.387 1.00 82.69 103 MET A N 1
ATOM 844 C CA . MET A 1 103 ? -9.900 7.762 20.492 1.00 82.69 103 MET A CA 1
ATOM 845 C C . MET A 1 103 ? -8.582 8.373 20.016 1.00 82.69 103 MET A C 1
ATOM 847 O O . MET A 1 103 ? -7.840 8.910 20.840 1.00 82.69 103 MET A O 1
ATOM 851 N N . VAL A 1 104 ? -8.271 8.256 18.726 1.00 88.56 104 VAL A N 1
ATOM 852 C CA . VAL A 1 104 ? -7.010 8.695 18.140 1.00 88.56 104 VAL A CA 1
ATOM 853 C C . VAL A 1 104 ? -7.255 9.965 17.339 1.00 88.56 104 VAL A C 1
ATOM 855 O O . VAL A 1 104 ? -8.280 10.125 16.688 1.00 88.56 104 VAL A O 1
ATOM 858 N N . ASP A 1 105 ? -6.284 10.867 17.367 1.00 89.06 105 ASP A N 1
ATOM 859 C CA . ASP A 1 105 ? -6.215 11.934 16.380 1.00 89.06 105 ASP A CA 1
ATOM 860 C C . ASP A 1 105 ? -5.852 11.322 15.016 1.00 89.06 105 ASP A C 1
ATOM 862 O O . ASP A 1 105 ? -4.704 10.936 14.776 1.00 89.06 105 ASP A O 1
ATOM 866 N N . GLU A 1 106 ? -6.858 11.185 14.151 1.00 87.88 106 GLU A N 1
ATOM 867 C CA . GLU A 1 106 ? -6.723 10.591 12.818 1.00 87.88 106 GLU A CA 1
ATOM 868 C C . GLU A 1 106 ? -5.672 11.315 11.967 1.00 87.88 106 GLU A C 1
ATOM 870 O O . GLU A 1 106 ? -4.927 10.668 11.230 1.00 87.88 106 GLU A O 1
ATOM 875 N N . GLU A 1 107 ? -5.559 12.642 12.090 1.00 86.06 107 GLU A N 1
ATOM 876 C CA . GLU A 1 107 ? -4.592 13.427 11.324 1.00 86.06 107 GLU A CA 1
ATOM 877 C C . GLU A 1 107 ? -3.163 13.087 11.755 1.00 86.06 107 GLU A C 1
ATOM 879 O O . GLU A 1 107 ? -2.300 12.828 10.912 1.00 86.06 107 GLU A O 1
ATOM 884 N N . ASN A 1 108 ? -2.910 13.041 13.063 1.00 88.56 108 ASN A N 1
ATOM 885 C CA . ASN A 1 108 ? -1.598 12.676 13.591 1.00 88.56 108 ASN A CA 1
ATOM 886 C C . ASN A 1 108 ? -1.239 11.215 13.294 1.00 88.56 108 ASN A C 1
ATOM 888 O O . ASN A 1 108 ? -0.103 10.938 12.906 1.00 88.56 108 ASN A O 1
ATOM 892 N N . LEU A 1 109 ? -2.203 10.294 13.367 1.00 92.06 109 LEU A N 1
ATOM 893 C CA . LEU A 1 109 ? -1.989 8.895 12.994 1.00 92.06 109 LEU A CA 1
ATOM 894 C C . LEU A 1 109 ? -1.606 8.755 11.515 1.00 92.06 109 LEU A C 1
ATOM 896 O O . LEU A 1 109 ? -0.655 8.044 11.184 1.00 92.06 109 LEU A O 1
ATOM 900 N N . LEU A 1 110 ? -2.307 9.465 10.625 1.00 90.31 110 LEU A N 1
ATOM 901 C CA . LEU A 1 110 ? -2.011 9.475 9.192 1.00 90.31 110 LEU A CA 1
ATOM 902 C C . LEU A 1 110 ? -0.647 10.111 8.901 1.00 90.31 110 LEU A C 1
ATOM 904 O O . LEU A 1 110 ? 0.105 9.571 8.089 1.00 90.31 110 LEU A O 1
ATOM 908 N N . LYS A 1 111 ? -0.282 11.203 9.587 1.00 89.62 111 LYS A N 1
ATOM 909 C CA . LYS A 1 111 ? 1.064 11.796 9.492 1.00 89.62 111 LYS A CA 1
ATOM 910 C C . LYS A 1 111 ? 2.139 10.786 9.877 1.00 89.62 111 LYS A C 1
ATOM 912 O O . LYS A 1 111 ? 3.096 10.616 9.126 1.00 89.62 111 LYS A O 1
ATOM 917 N N . THR A 1 112 ? 1.975 10.086 11.001 1.00 92.88 112 THR A N 1
ATOM 918 C CA . THR A 1 112 ? 2.920 9.044 11.423 1.00 92.88 112 THR A CA 1
ATOM 919 C C . THR A 1 112 ? 3.003 7.926 10.389 1.00 92.88 112 THR A C 1
ATOM 921 O O . THR A 1 112 ? 4.098 7.570 9.961 1.00 92.88 112 THR A O 1
ATOM 924 N N . TYR A 1 113 ? 1.861 7.413 9.933 1.00 94.12 113 TYR A N 1
ATOM 925 C CA . TYR A 1 113 ? 1.803 6.361 8.922 1.00 94.12 113 TYR A CA 1
ATOM 926 C C . TYR A 1 113 ? 2.564 6.736 7.648 1.00 94.12 113 TYR A C 1
ATOM 928 O O . TYR A 1 113 ? 3.447 5.998 7.204 1.00 94.12 113 TYR A O 1
ATOM 936 N N . TYR A 1 114 ? 2.271 7.909 7.081 1.00 93.88 114 TYR A N 1
ATOM 937 C CA . TYR A 1 114 ? 2.915 8.349 5.849 1.00 93.88 114 TYR A CA 1
ATOM 938 C C . TYR A 1 114 ? 4.373 8.753 6.044 1.00 93.88 114 TYR A C 1
ATOM 940 O O . TYR A 1 114 ? 5.155 8.545 5.124 1.00 93.88 114 TYR A O 1
ATOM 948 N N . ALA A 1 115 ? 4.785 9.242 7.216 1.00 93.62 115 AL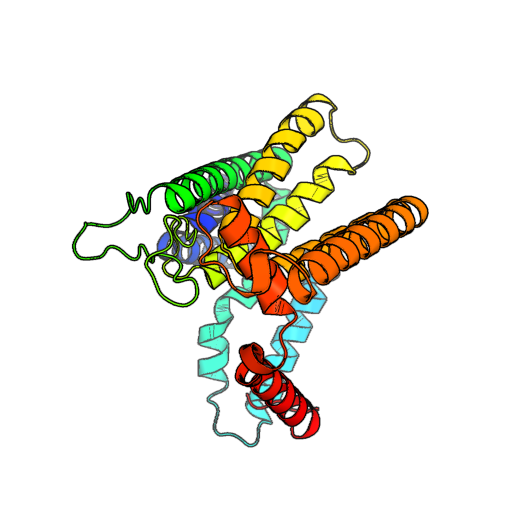A A N 1
ATOM 949 C CA . ALA A 1 115 ? 6.199 9.498 7.498 1.00 93.62 115 ALA A CA 1
ATOM 950 C C . ALA A 1 115 ? 7.043 8.218 7.362 1.00 93.62 115 ALA A C 1
ATOM 952 O O . ALA A 1 115 ? 8.079 8.216 6.696 1.00 93.62 115 ALA A O 1
ATOM 953 N N . PHE A 1 116 ? 6.565 7.102 7.918 1.00 94.88 116 PHE A N 1
ATOM 954 C CA . PHE A 1 116 ? 7.253 5.815 7.806 1.00 94.88 116 PHE A CA 1
ATOM 955 C C . PHE A 1 116 ? 7.165 5.210 6.399 1.00 94.88 116 PHE A C 1
ATOM 957 O O . PHE A 1 116 ? 8.150 4.656 5.906 1.00 94.88 116 PHE A O 1
ATOM 964 N N . TRP A 1 117 ? 6.031 5.359 5.709 1.00 95.12 117 TRP A N 1
ATOM 965 C CA . TRP A 1 117 ? 5.933 4.962 4.300 1.00 95.12 117 TRP A CA 1
ATOM 966 C C . TRP A 1 117 ? 6.857 5.771 3.395 1.00 95.12 117 TRP A C 1
ATOM 968 O O . TRP A 1 117 ? 7.464 5.195 2.496 1.00 95.12 117 TRP A O 1
ATOM 978 N N . LEU A 1 118 ? 7.014 7.072 3.641 1.00 95.69 118 LEU A N 1
ATOM 979 C CA . LEU A 1 118 ? 7.948 7.918 2.902 1.00 95.69 118 LEU A CA 1
ATOM 980 C C . LEU A 1 118 ? 9.388 7.479 3.113 1.00 95.69 118 LEU A C 1
ATOM 982 O O . LEU A 1 118 ? 10.132 7.376 2.143 1.00 95.69 118 LEU A O 1
ATOM 986 N N . PHE A 1 119 ? 9.766 7.155 4.348 1.00 95.25 119 PHE A N 1
ATOM 987 C CA . PHE A 1 119 ? 11.086 6.608 4.636 1.00 95.25 119 PHE A CA 1
ATOM 988 C C . PHE A 1 119 ? 11.354 5.323 3.835 1.00 95.25 119 PHE A C 1
ATOM 990 O O . PHE A 1 119 ? 12.364 5.221 3.138 1.00 95.25 119 PHE A O 1
ATOM 997 N N . ILE A 1 120 ? 10.410 4.375 3.846 1.00 95.25 120 ILE A N 1
ATOM 998 C CA . ILE A 1 120 ? 10.516 3.139 3.059 1.00 95.25 120 ILE A CA 1
ATOM 999 C C . ILE A 1 120 ? 10.482 3.407 1.547 1.00 95.25 120 ILE A C 1
ATOM 1001 O O . ILE A 1 120 ? 11.144 2.702 0.784 1.00 95.25 120 ILE A O 1
ATOM 1005 N N . ALA A 1 121 ? 9.757 4.429 1.095 1.00 96.62 121 ALA A N 1
ATOM 1006 C CA . ALA A 1 121 ? 9.676 4.798 -0.311 1.00 96.62 121 ALA A CA 1
ATOM 1007 C C . ALA A 1 121 ? 10.987 5.386 -0.833 1.00 96.62 121 ALA A C 1
ATOM 1009 O O . ALA A 1 121 ? 11.467 4.954 -1.883 1.00 96.62 121 ALA A O 1
ATOM 1010 N N . VAL A 1 122 ? 11.585 6.315 -0.082 1.00 96.69 122 VAL A N 1
ATOM 1011 C CA . VAL A 1 122 ? 12.915 6.868 -0.369 1.00 96.69 122 VAL A CA 1
ATOM 1012 C C . VAL A 1 122 ? 13.942 5.748 -0.382 1.00 96.69 122 VAL A C 1
ATOM 1014 O O . VAL A 1 122 ? 14.710 5.641 -1.335 1.00 96.69 122 VAL A O 1
ATOM 1017 N N . TYR A 1 123 ? 13.904 4.861 0.615 1.00 95.62 123 TYR A N 1
ATOM 1018 C CA . TYR A 1 123 ? 14.777 3.698 0.636 1.00 95.62 123 TYR A CA 1
ATOM 1019 C C . TYR A 1 123 ? 14.599 2.836 -0.621 1.00 95.62 123 TYR A C 1
ATOM 1021 O O . TYR A 1 123 ? 15.583 2.560 -1.294 1.00 95.62 123 TYR A O 1
ATOM 1029 N N . GLY A 1 124 ? 13.367 2.504 -1.020 1.00 95.00 124 GLY A N 1
ATOM 1030 C CA . GLY A 1 124 ? 13.095 1.758 -2.255 1.00 95.00 124 GLY A CA 1
ATOM 1031 C C . GLY A 1 124 ? 13.647 2.427 -3.523 1.00 95.00 124 GLY A C 1
ATOM 1032 O O . GLY A 1 124 ? 14.166 1.737 -4.399 1.00 95.00 124 GLY A O 1
ATOM 1033 N N . ILE A 1 125 ? 13.611 3.761 -3.609 1.00 95.44 125 ILE A N 1
ATOM 1034 C CA . ILE A 1 125 ? 14.224 4.513 -4.717 1.00 95.44 125 ILE A CA 1
ATOM 1035 C C . ILE A 1 125 ? 15.753 4.369 -4.687 1.00 95.44 125 ILE A C 1
ATOM 1037 O O . ILE A 1 125 ? 16.368 4.118 -5.721 1.00 95.44 125 ILE A O 1
ATOM 1041 N N . VAL A 1 126 ? 16.376 4.475 -3.510 1.00 95.00 126 VAL A N 1
ATOM 1042 C CA . VAL A 1 126 ? 17.823 4.248 -3.353 1.00 95.00 126 VAL A CA 1
ATOM 1043 C C . VAL A 1 126 ? 18.197 2.816 -3.743 1.00 95.00 126 VAL A C 1
ATOM 1045 O O . VAL A 1 126 ? 19.174 2.616 -4.467 1.00 95.00 126 VAL A O 1
ATOM 1048 N N . GLN A 1 127 ? 17.403 1.822 -3.331 1.00 93.44 127 GLN A N 1
ATOM 1049 C CA . GLN A 1 127 ? 17.610 0.427 -3.722 1.00 93.44 127 GLN A CA 1
ATOM 1050 C C . GLN A 1 127 ? 17.565 0.256 -5.235 1.00 93.44 127 GLN A C 1
ATOM 1052 O O . GLN A 1 127 ? 18.421 -0.423 -5.784 1.00 93.44 127 GLN A O 1
ATOM 1057 N N . PHE A 1 128 ? 16.613 0.893 -5.918 1.00 92.56 128 PHE A N 1
ATOM 1058 C CA . PHE A 1 128 ? 16.492 0.804 -7.371 1.00 92.56 128 PHE A CA 1
ATOM 1059 C C . PHE A 1 128 ? 17.764 1.245 -8.103 1.00 92.56 128 PHE A C 1
ATOM 1061 O O . PHE A 1 128 ? 18.159 0.611 -9.081 1.00 92.56 128 PHE A O 1
ATOM 1068 N N . PHE A 1 129 ? 18.429 2.297 -7.622 1.00 90.38 129 PHE A N 1
ATOM 1069 C CA . PHE A 1 129 ? 19.639 2.813 -8.263 1.00 90.38 129 PHE A CA 1
ATOM 1070 C C . PHE A 1 129 ? 20.921 2.087 -7.857 1.00 90.38 129 PHE A C 1
ATOM 1072 O O . PHE A 1 129 ? 21.808 1.938 -8.694 1.00 90.38 129 PHE A O 1
ATOM 1079 N N . ASN A 1 130 ? 21.029 1.662 -6.597 1.00 88.94 130 ASN A N 1
ATOM 1080 C CA . ASN A 1 130 ? 22.301 1.213 -6.022 1.00 88.94 130 ASN A CA 1
ATOM 1081 C C . ASN A 1 130 ? 22.301 -0.264 -5.611 1.00 88.94 130 ASN A C 1
ATOM 1083 O O . ASN A 1 130 ? 23.334 -0.778 -5.198 1.00 88.94 130 ASN A O 1
ATOM 1087 N N . GLY A 1 131 ? 21.146 -0.929 -5.632 1.00 87.56 131 GLY A N 1
ATOM 1088 C CA . GLY A 1 131 ? 20.996 -2.290 -5.122 1.00 87.56 131 GLY A CA 1
ATOM 1089 C C . GLY A 1 131 ? 21.213 -2.408 -3.613 1.00 87.56 131 GLY A C 1
ATOM 1090 O O . GLY A 1 131 ? 21.496 -3.504 -3.136 1.00 87.56 131 GLY A O 1
ATOM 1091 N N . ALA A 1 132 ? 21.105 -1.301 -2.869 1.00 89.75 132 ALA A N 1
ATOM 1092 C CA . ALA A 1 132 ? 21.354 -1.264 -1.432 1.00 89.75 132 ALA A CA 1
ATOM 1093 C C . ALA A 1 132 ? 20.398 -2.195 -0.661 1.00 89.75 132 ALA A C 1
ATOM 1095 O O . ALA A 1 132 ? 19.190 -2.180 -0.888 1.00 89.75 132 ALA A O 1
ATOM 1096 N N . ASP A 1 133 ? 20.921 -2.967 0.291 1.00 90.00 133 ASP A N 1
ATOM 1097 C CA . ASP A 1 133 ? 20.111 -3.742 1.239 1.00 90.00 133 ASP A CA 1
ATOM 1098 C C . ASP A 1 133 ? 20.613 -3.509 2.670 1.00 90.00 133 ASP A C 1
ATOM 1100 O O . ASP A 1 133 ? 21.331 -4.318 3.241 1.00 90.00 133 ASP A O 1
ATOM 1104 N N . TRP A 1 134 ? 20.297 -2.341 3.233 1.00 89.81 134 TRP A N 1
ATOM 1105 C CA . TRP A 1 134 ? 20.791 -1.904 4.546 1.00 89.81 134 TRP A CA 1
ATOM 1106 C C . TRP A 1 134 ? 20.110 -2.595 5.730 1.00 89.81 134 TRP A C 1
ATOM 1108 O O . TRP A 1 134 ? 20.647 -2.581 6.833 1.00 89.81 134 TRP A O 1
ATOM 1118 N N . PHE A 1 135 ? 18.930 -3.187 5.527 1.00 86.38 135 PHE A N 1
ATOM 1119 C CA . PHE A 1 135 ? 18.188 -3.862 6.599 1.00 86.38 135 PHE A CA 1
ATOM 1120 C C . PHE A 1 135 ? 18.572 -5.330 6.778 1.00 86.38 135 PHE A C 1
ATOM 1122 O O . PHE A 1 135 ? 18.008 -6.004 7.640 1.00 86.38 135 PHE A O 1
ATOM 1129 N N . ARG A 1 136 ? 19.507 -5.841 5.972 1.00 86.56 136 ARG A N 1
ATOM 1130 C CA . ARG A 1 136 ? 19.919 -7.243 5.998 1.00 86.56 136 ARG A CA 1
ATOM 1131 C C . ARG A 1 136 ? 21.442 -7.363 5.983 1.00 86.56 136 ARG A C 1
ATOM 1133 O O . ARG A 1 136 ? 22.103 -6.602 5.281 1.00 86.56 136 ARG A O 1
ATOM 1140 N N . PRO A 1 137 ? 22.014 -8.332 6.716 1.00 87.06 137 PRO A N 1
ATOM 1141 C CA . PRO A 1 137 ? 23.397 -8.746 6.513 1.00 87.06 137 PRO A CA 1
ATOM 1142 C C . PRO A 1 137 ? 23.652 -9.133 5.053 1.00 87.06 137 PRO A C 1
ATOM 1144 O O . PRO A 1 137 ? 22.766 -9.691 4.400 1.00 87.06 137 PRO A O 1
ATOM 1147 N N . GLN A 1 138 ? 24.875 -8.903 4.568 1.00 81.62 138 GLN A N 1
ATOM 1148 C CA . GLN A 1 138 ? 25.256 -9.116 3.166 1.00 81.62 138 GLN A CA 1
ATOM 1149 C C . GLN A 1 138 ? 24.981 -10.549 2.676 1.00 81.62 138 GLN A C 1
ATOM 1151 O O . GLN A 1 138 ? 24.508 -10.731 1.557 1.00 81.62 138 GLN A O 1
ATOM 1156 N N . GLU A 1 139 ? 25.183 -11.548 3.537 1.00 83.06 139 GLU A N 1
ATOM 1157 C CA . GLU A 1 139 ? 24.919 -12.972 3.264 1.00 83.06 139 GLU A CA 1
ATOM 1158 C C . GLU A 1 139 ? 23.432 -13.290 3.029 1.00 83.06 139 GLU A C 1
ATOM 1160 O O . GLU A 1 139 ? 23.090 -14.279 2.390 1.00 83.06 139 GLU A O 1
ATOM 1165 N N . SER A 1 140 ? 22.542 -12.435 3.533 1.00 83.56 140 SER A N 1
ATOM 1166 C CA . SER A 1 140 ? 21.083 -12.564 3.430 1.00 83.56 140 SER A CA 1
ATOM 1167 C C . SER A 1 140 ? 20.454 -11.487 2.543 1.00 83.56 140 SER A C 1
ATOM 1169 O O . SER A 1 140 ? 19.242 -11.260 2.602 1.00 83.56 140 SER A O 1
ATOM 1171 N N . SER A 1 141 ? 21.277 -10.796 1.745 1.00 85.06 141 SER A N 1
ATOM 1172 C CA . SER A 1 141 ? 20.817 -9.747 0.841 1.00 85.06 141 SER A CA 1
ATOM 1173 C C . SER A 1 141 ? 19.796 -10.305 -0.142 1.00 85.06 141 SER A C 1
ATOM 1175 O O . SER A 1 141 ? 20.019 -11.315 -0.810 1.00 85.06 141 SER A O 1
ATOM 1177 N N . VAL A 1 142 ? 18.666 -9.616 -0.253 1.00 87.06 142 VAL A N 1
ATOM 1178 C CA . VAL A 1 142 ? 17.623 -9.927 -1.235 1.00 87.06 142 VAL A CA 1
ATOM 1179 C C . VAL A 1 142 ? 17.658 -8.949 -2.402 1.00 87.06 142 VAL A C 1
ATOM 1181 O O . VAL A 1 142 ? 16.690 -8.867 -3.160 1.00 87.06 142 VAL A O 1
ATOM 1184 N N . SER A 1 143 ? 18.734 -8.179 -2.561 1.00 86.56 143 SER A N 1
ATOM 1185 C CA . SER A 1 143 ? 18.893 -7.289 -3.706 1.00 86.56 143 SER A CA 1
ATOM 1186 C C . SER A 1 143 ? 18.902 -8.100 -5.001 1.00 86.56 143 SER A C 1
ATOM 1188 O O . SER A 1 143 ? 19.645 -9.066 -5.145 1.00 86.56 143 SER A O 1
ATOM 1190 N N . THR A 1 144 ? 18.026 -7.743 -5.940 1.00 85.06 144 THR A N 1
ATOM 1191 C CA . THR A 1 144 ? 17.902 -8.458 -7.217 1.00 85.06 144 THR A CA 1
ATOM 1192 C C . THR A 1 144 ? 18.048 -7.472 -8.365 1.00 85.06 144 THR A C 1
ATOM 1194 O O . THR A 1 144 ? 17.164 -6.609 -8.500 1.00 85.06 144 THR A O 1
ATOM 1197 N N . PRO A 1 145 ? 19.110 -7.586 -9.187 1.00 85.50 145 PRO A N 1
ATOM 1198 C CA . PRO A 1 145 ? 19.253 -6.760 -10.374 1.00 85.50 145 PRO A CA 1
ATOM 1199 C C . PRO A 1 145 ? 18.106 -7.069 -11.331 1.00 85.50 145 PRO A C 1
ATOM 1201 O O . PRO A 1 145 ? 17.645 -8.209 -11.445 1.00 85.50 145 PRO A O 1
ATOM 1204 N N . TYR A 1 146 ? 17.618 -6.044 -12.018 1.00 81.75 146 TYR A N 1
ATOM 1205 C CA . TYR A 1 146 ? 16.719 -6.275 -13.132 1.00 81.75 146 TYR A CA 1
ATOM 1206 C C . TYR A 1 146 ? 17.553 -6.831 -14.295 1.00 81.75 146 TYR A C 1
ATOM 1208 O O . TYR A 1 146 ? 18.601 -6.284 -14.628 1.00 81.75 146 TYR A O 1
ATOM 1216 N N . MET A 1 147 ? 17.126 -7.932 -14.911 1.00 72.81 147 MET A N 1
ATOM 1217 C CA . MET A 1 147 ? 17.784 -8.453 -16.112 1.00 72.81 147 MET A CA 1
ATOM 1218 C C . MET A 1 147 ? 16.956 -8.063 -17.336 1.00 72.81 147 MET A C 1
ATOM 1220 O O . MET A 1 147 ? 15.848 -8.565 -17.537 1.00 72.81 147 MET A O 1
ATOM 1224 N N . SER A 1 148 ? 17.476 -7.152 -18.157 1.00 60.28 148 SER A N 1
ATOM 1225 C CA . SER A 1 148 ? 16.965 -6.925 -19.512 1.00 60.28 148 SER A CA 1
ATOM 1226 C C . SER A 1 148 ? 17.617 -7.923 -20.465 1.00 60.28 148 SER A C 1
ATOM 1228 O O . SER A 1 148 ? 18.794 -8.224 -20.307 1.00 60.28 148 SER A O 1
ATOM 1230 N N . SER A 1 149 ? 16.851 -8.430 -21.435 1.00 51.66 149 SER A N 1
ATOM 1231 C CA . SER A 1 149 ? 17.235 -9.420 -22.458 1.00 51.66 149 SER A CA 1
ATOM 1232 C C . SER A 1 149 ? 18.730 -9.408 -22.852 1.00 51.66 149 SER A C 1
ATOM 1234 O O . SER A 1 149 ? 19.116 -8.740 -23.809 1.00 51.66 149 SER A O 1
ATOM 1236 N N . GLY A 1 150 ? 19.567 -10.168 -22.128 1.00 50.78 150 GLY A N 1
ATOM 1237 C CA . GLY A 1 150 ? 20.980 -10.401 -22.460 1.00 50.78 150 GLY A CA 1
ATOM 1238 C C . GLY A 1 150 ? 22.057 -9.665 -21.639 1.00 50.78 150 GLY A C 1
ATOM 1239 O O . GLY A 1 150 ? 23.179 -9.547 -22.145 1.00 50.78 150 GLY A O 1
ATOM 1240 N N . GLY A 1 151 ? 21.775 -9.172 -20.424 1.00 55.12 151 GLY A N 1
ATOM 1241 C CA . GLY A 1 151 ? 22.815 -8.674 -19.505 1.00 55.12 151 GLY A CA 1
ATOM 1242 C C . GLY A 1 151 ? 22.312 -8.159 -18.149 1.00 55.12 151 GLY A C 1
ATOM 1243 O O . GLY A 1 151 ? 21.106 -7.997 -17.943 1.00 55.12 151 GLY A O 1
ATOM 1244 N N . GLU A 1 152 ? 23.248 -7.893 -17.229 1.00 59.41 152 GLU A N 1
ATOM 1245 C CA . GLU A 1 152 ? 22.978 -7.150 -15.992 1.00 59.41 152 GLU A CA 1
ATOM 1246 C C . GLU A 1 152 ? 22.544 -5.731 -16.356 1.00 59.41 152 GLU A C 1
ATOM 1248 O O . GLU A 1 152 ? 23.297 -4.973 -16.966 1.00 59.41 152 GLU A O 1
ATOM 1253 N N . SER A 1 153 ? 21.309 -5.371 -16.018 1.00 63.22 153 SER A N 1
ATOM 1254 C CA . SER A 1 153 ? 20.878 -3.988 -16.156 1.00 63.22 153 SER A CA 1
ATOM 1255 C C . SER A 1 153 ? 21.337 -3.230 -14.909 1.00 63.22 153 SER A C 1
ATOM 1257 O O . SER A 1 153 ? 21.212 -3.735 -13.794 1.00 63.22 153 SER A O 1
ATOM 1259 N N . GLY A 1 154 ? 21.885 -2.025 -15.079 1.00 74.50 154 GLY A N 1
ATOM 1260 C CA . GLY A 1 154 ? 22.408 -1.195 -13.983 1.00 74.50 154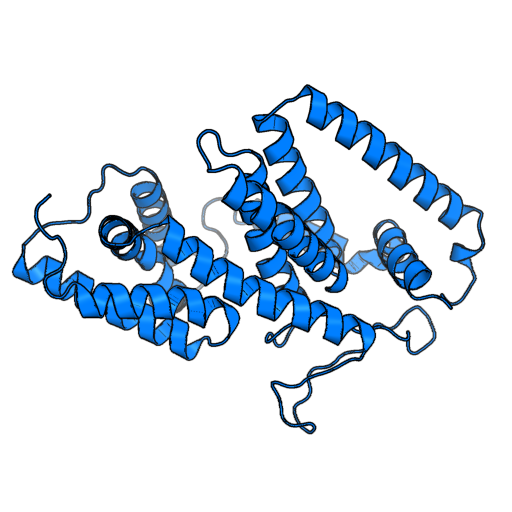 GLY A CA 1
ATOM 1261 C C . GLY A 1 154 ? 21.338 -0.621 -13.040 1.00 74.50 154 GLY A C 1
ATOM 1262 O O . GLY A 1 154 ? 21.531 0.472 -12.503 1.00 74.50 154 GLY A O 1
ATOM 1263 N N . VAL A 1 155 ? 20.193 -1.301 -12.899 1.00 86.06 155 VAL A N 1
ATOM 1264 C CA . VAL A 1 155 ? 19.107 -0.993 -11.964 1.00 86.06 155 VAL A CA 1
ATOM 1265 C C . VAL A 1 155 ? 18.605 -2.262 -11.272 1.00 86.06 155 VAL A C 1
ATOM 1267 O O . VAL A 1 155 ? 18.702 -3.377 -11.787 1.00 86.06 155 VAL A O 1
ATOM 1270 N N . PHE A 1 156 ? 18.010 -2.080 -10.101 1.00 90.06 156 PHE A N 1
ATOM 1271 C CA . PHE A 1 156 ? 17.530 -3.156 -9.243 1.00 90.06 156 PHE A CA 1
ATOM 1272 C C . PHE A 1 156 ? 16.028 -3.042 -9.028 1.00 90.06 156 PHE A C 1
ATOM 1274 O O . PHE A 1 156 ? 15.435 -1.975 -9.160 1.00 90.06 156 PHE A O 1
ATOM 1281 N N . HIS A 1 157 ? 15.390 -4.143 -8.650 1.00 90.50 157 HIS A N 1
ATOM 1282 C CA . HIS A 1 157 ? 14.014 -4.067 -8.177 1.00 90.50 157 HIS A CA 1
ATOM 1283 C C . HIS A 1 157 ? 13.952 -3.367 -6.818 1.00 90.50 157 HIS A C 1
ATOM 1285 O O . HIS A 1 157 ? 14.543 -3.859 -5.855 1.00 90.50 157 HIS A O 1
ATOM 1291 N N . ALA A 1 158 ? 13.174 -2.287 -6.706 1.00 92.25 158 ALA A N 1
ATOM 1292 C CA . ALA A 1 158 ? 12.859 -1.727 -5.397 1.00 92.25 158 ALA A CA 1
ATOM 1293 C C . ALA A 1 158 ? 12.046 -2.737 -4.573 1.00 92.25 158 ALA A C 1
ATOM 1295 O O . ALA A 1 158 ? 11.039 -3.281 -5.045 1.00 92.25 158 ALA A O 1
ATOM 1296 N N . LYS A 1 159 ? 12.483 -2.982 -3.335 1.00 92.88 159 LYS A N 1
ATOM 1297 C CA . LYS A 1 159 ? 11.816 -3.887 -2.387 1.00 92.88 159 LYS A CA 1
ATOM 1298 C C . LYS A 1 159 ? 11.516 -3.224 -1.046 1.00 92.88 159 LYS A C 1
ATOM 1300 O O . LYS A 1 159 ? 10.769 -3.786 -0.250 1.00 92.88 159 LYS A O 1
ATOM 1305 N N . GLY A 1 160 ? 12.065 -2.043 -0.776 1.00 90.94 160 GLY A N 1
ATOM 1306 C CA . GLY A 1 160 ? 12.060 -1.461 0.556 1.00 90.94 160 GLY A CA 1
ATOM 1307 C C . GLY A 1 160 ? 12.570 -2.480 1.580 1.00 90.94 160 GLY A C 1
ATOM 1308 O O . GLY A 1 160 ? 13.529 -3.211 1.336 1.00 90.94 160 GLY A O 1
ATOM 1309 N N . ASN A 1 161 ? 11.869 -2.592 2.706 1.00 90.44 161 ASN A N 1
ATOM 1310 C CA . ASN A 1 161 ? 12.158 -3.614 3.710 1.00 90.44 161 ASN A CA 1
ATOM 1311 C C . ASN A 1 161 ? 11.548 -5.001 3.394 1.00 90.44 161 ASN A C 1
ATOM 1313 O O . ASN A 1 161 ? 11.731 -5.960 4.140 1.00 90.44 161 ASN A O 1
ATOM 1317 N N . PHE A 1 162 ? 10.828 -5.160 2.285 1.00 89.81 162 PHE A N 1
ATOM 1318 C CA . PHE A 1 162 ? 10.195 -6.431 1.933 1.00 89.81 162 PHE A CA 1
ATOM 1319 C C . PHE A 1 162 ? 11.193 -7.383 1.263 1.00 89.81 162 PHE A C 1
ATOM 1321 O O . PHE A 1 162 ? 12.240 -6.982 0.761 1.00 89.81 162 PHE A O 1
ATOM 1328 N N . THR A 1 163 ? 10.859 -8.671 1.244 1.00 88.44 163 THR A N 1
ATOM 1329 C CA . THR A 1 163 ? 11.670 -9.711 0.589 1.00 88.44 163 THR A CA 1
ATOM 1330 C C . THR A 1 163 ? 11.420 -9.786 -0.919 1.00 88.44 163 THR A C 1
ATOM 1332 O O . THR A 1 163 ? 12.289 -10.203 -1.688 1.00 88.44 163 THR A O 1
ATOM 1335 N N . HIS A 1 164 ? 10.240 -9.346 -1.368 1.00 90.19 164 HIS A N 1
ATOM 1336 C CA . HIS A 1 164 ? 9.805 -9.464 -2.753 1.00 90.19 164 HIS A CA 1
ATOM 1337 C C . HIS A 1 164 ? 9.267 -8.140 -3.310 1.00 90.19 164 HIS A C 1
ATOM 1339 O O . HIS A 1 164 ? 8.466 -7.450 -2.677 1.00 90.19 164 HIS A O 1
ATOM 1345 N N . HIS A 1 165 ? 9.669 -7.813 -4.541 1.00 89.81 165 HIS A N 1
ATOM 1346 C CA . HIS A 1 165 ? 9.346 -6.544 -5.204 1.00 89.81 165 HIS A CA 1
ATOM 1347 C C . HIS A 1 165 ? 7.849 -6.383 -5.503 1.00 89.81 165 HIS A C 1
ATOM 1349 O O . HIS A 1 165 ? 7.328 -5.273 -5.454 1.00 89.81 165 HIS A O 1
ATOM 1355 N N . LEU A 1 166 ? 7.134 -7.487 -5.765 1.00 90.44 166 LEU A N 1
ATOM 1356 C CA . LEU A 1 166 ? 5.679 -7.446 -5.955 1.00 90.44 166 LEU A CA 1
ATOM 1357 C C . LEU A 1 166 ? 4.932 -7.144 -4.653 1.00 90.44 166 LEU A C 1
ATOM 1359 O O . LEU A 1 166 ? 3.930 -6.439 -4.695 1.00 90.44 166 LEU A O 1
ATOM 1363 N N . THR A 1 167 ? 5.420 -7.632 -3.509 1.00 91.25 167 THR A N 1
ATOM 1364 C CA . THR A 1 167 ? 4.822 -7.330 -2.200 1.00 91.25 167 THR A CA 1
ATOM 1365 C C . THR A 1 167 ? 5.028 -5.861 -1.864 1.00 91.25 167 THR A C 1
ATOM 1367 O O . THR A 1 167 ? 4.073 -5.161 -1.548 1.00 91.25 167 THR A O 1
ATOM 1370 N N . PHE A 1 168 ? 6.261 -5.373 -2.025 1.00 94.25 168 PHE A N 1
ATOM 1371 C CA . PHE A 1 168 ? 6.585 -3.960 -1.861 1.00 94.25 168 PHE A CA 1
ATOM 1372 C C . PHE A 1 168 ? 5.738 -3.063 -2.763 1.00 94.25 168 PHE A C 1
ATOM 1374 O O . PHE A 1 168 ? 5.075 -2.146 -2.284 1.00 94.25 168 PHE A O 1
ATOM 1381 N N . GLY A 1 169 ? 5.734 -3.343 -4.067 1.00 94.19 169 GLY A N 1
ATOM 1382 C CA . GLY A 1 169 ? 4.996 -2.535 -5.022 1.00 94.19 169 GLY A CA 1
ATOM 1383 C C . GLY A 1 169 ? 3.484 -2.622 -4.811 1.00 94.19 169 GLY A C 1
ATOM 1384 O O . GLY A 1 169 ? 2.814 -1.607 -4.932 1.00 94.19 169 GLY A O 1
ATOM 1385 N N . GLY A 1 170 ? 2.942 -3.779 -4.416 1.00 93.69 170 GLY A N 1
ATOM 1386 C CA . GLY A 1 170 ? 1.531 -3.924 -4.050 1.00 93.69 170 GLY A CA 1
ATOM 1387 C C . GLY A 1 170 ? 1.147 -3.041 -2.862 1.00 93.69 170 GLY A C 1
ATOM 1388 O O . GLY A 1 170 ? 0.173 -2.291 -2.939 1.00 93.69 170 GLY A O 1
ATOM 1389 N N . SER A 1 171 ? 1.953 -3.049 -1.799 1.00 93.56 171 SER A N 1
ATOM 1390 C CA . SER A 1 171 ? 1.735 -2.166 -0.651 1.00 93.56 171 SER A CA 1
ATOM 1391 C C . SER A 1 171 ? 1.878 -0.688 -1.029 1.00 93.56 171 SER A C 1
ATOM 1393 O O . SER A 1 171 ? 1.043 0.130 -0.641 1.00 93.56 171 SER A O 1
ATOM 1395 N N . MET A 1 172 ? 2.880 -0.343 -1.846 1.00 95.19 172 MET A N 1
ATOM 1396 C CA . MET A 1 172 ? 3.080 1.017 -2.355 1.00 95.19 172 MET A CA 1
ATOM 1397 C C . MET A 1 172 ? 1.936 1.484 -3.256 1.00 95.19 172 MET A C 1
ATOM 1399 O O . MET A 1 172 ? 1.527 2.636 -3.152 1.00 95.19 172 MET A O 1
ATOM 1403 N N . LEU A 1 173 ? 1.356 0.612 -4.085 1.00 95.06 173 LEU A N 1
ATOM 1404 C CA . LEU A 1 173 ? 0.163 0.919 -4.877 1.00 95.06 173 LEU A CA 1
ATOM 1405 C C . LEU A 1 173 ? -0.993 1.338 -3.980 1.00 95.06 173 LEU A C 1
ATOM 1407 O O . LEU A 1 173 ? -1.593 2.382 -4.228 1.00 95.06 173 LEU A O 1
ATOM 1411 N N . ILE A 1 174 ? -1.289 0.565 -2.932 1.00 93.31 174 ILE A N 1
ATOM 1412 C CA . ILE A 1 174 ? -2.418 0.865 -2.043 1.00 93.31 174 ILE A CA 1
ATOM 1413 C C . ILE A 1 174 ? -2.151 2.184 -1.315 1.00 93.31 174 ILE A C 1
ATOM 1415 O O . ILE A 1 174 ? -2.979 3.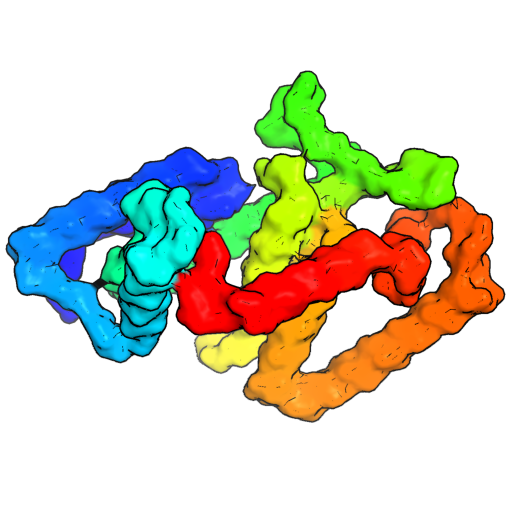095 -1.351 1.00 93.31 174 ILE A O 1
ATOM 1419 N N . CYS A 1 175 ? -0.968 2.322 -0.715 1.00 93.88 175 CYS A N 1
ATOM 1420 C CA . CYS A 1 175 ? -0.614 3.500 0.072 1.00 93.88 175 CYS A CA 1
ATOM 1421 C C . CYS A 1 175 ? -0.543 4.767 -0.780 1.00 93.88 175 CYS A C 1
ATOM 1423 O O . CYS A 1 175 ? -1.043 5.808 -0.370 1.00 93.88 175 CYS A O 1
ATOM 1425 N N . SER A 1 176 ? 0.036 4.691 -1.976 1.00 93.94 176 SER A N 1
ATOM 1426 C CA . SER A 1 176 ? 0.159 5.843 -2.868 1.00 93.94 176 SER A CA 1
ATOM 1427 C C . SER A 1 176 ? -1.176 6.263 -3.486 1.00 93.94 176 SER A C 1
ATOM 1429 O O . SER A 1 176 ? -1.422 7.459 -3.649 1.00 93.94 176 SER A O 1
ATOM 1431 N N . SER A 1 177 ? -2.072 5.309 -3.759 1.00 93.06 177 SER A N 1
ATOM 1432 C CA . SER A 1 177 ? -3.439 5.596 -4.214 1.00 93.06 177 SER A CA 1
ATOM 1433 C C . SER A 1 177 ? -4.246 6.315 -3.131 1.00 93.06 177 SER A C 1
ATOM 1435 O O . SER A 1 177 ? -4.931 7.301 -3.407 1.00 93.06 177 SER A O 1
ATOM 1437 N N . LEU A 1 178 ? -4.127 5.868 -1.877 1.00 92.38 178 LEU A N 1
ATOM 1438 C CA . LEU A 1 178 ? -4.751 6.540 -0.736 1.00 92.38 178 LEU A CA 1
ATOM 1439 C C . LEU A 1 178 ? -4.121 7.919 -0.486 1.00 92.38 178 LEU A C 1
ATOM 1441 O O . LEU A 1 178 ? -4.851 8.892 -0.305 1.00 92.38 178 LEU A O 1
ATOM 1445 N N . ALA A 1 179 ? -2.792 8.037 -0.564 1.00 93.25 179 ALA A N 1
ATOM 1446 C CA . ALA A 1 179 ? -2.076 9.302 -0.401 1.00 93.25 179 ALA A CA 1
ATOM 1447 C C . ALA A 1 179 ? -2.515 10.355 -1.432 1.00 93.25 179 ALA A C 1
ATOM 1449 O O . ALA A 1 179 ? -2.681 11.528 -1.096 1.00 93.25 179 ALA A O 1
ATOM 1450 N N . ALA A 1 180 ? -2.768 9.942 -2.678 1.00 92.44 180 ALA A N 1
ATOM 1451 C CA . ALA A 1 180 ? -3.244 10.838 -3.729 1.00 92.44 180 ALA A CA 1
ATOM 1452 C C . ALA A 1 180 ? -4.582 11.510 -3.371 1.00 92.44 180 ALA A C 1
ATOM 1454 O O . ALA A 1 180 ? -4.845 12.632 -3.801 1.00 92.44 180 ALA A O 1
ATOM 1455 N N . SER A 1 181 ? -5.406 10.877 -2.529 1.00 90.50 181 SER A N 1
ATOM 1456 C CA . SER A 1 181 ? -6.683 11.449 -2.090 1.00 90.50 181 SER A CA 1
ATOM 1457 C C . SER A 1 181 ? -6.499 12.736 -1.275 1.00 90.50 181 SER A C 1
ATOM 1459 O O . SER A 1 181 ? -7.321 13.643 -1.398 1.00 90.50 181 SER A O 1
ATOM 1461 N N . PHE A 1 182 ? -5.397 12.891 -0.525 1.00 88.38 182 PHE A N 1
ATOM 1462 C CA . PHE A 1 182 ? -5.118 14.110 0.258 1.00 88.38 182 PHE A CA 1
ATOM 1463 C C . PHE A 1 182 ? -5.005 15.372 -0.600 1.00 88.38 182 PHE A C 1
ATOM 1465 O O . PHE A 1 182 ? -5.270 16.474 -0.119 1.00 88.38 182 PHE A O 1
ATOM 1472 N N . LEU A 1 183 ? -4.674 15.223 -1.884 1.00 87.75 183 LEU A N 1
ATOM 1473 C CA . LEU A 1 183 ? -4.604 16.339 -2.826 1.00 87.75 183 LEU A CA 1
ATOM 1474 C C . LEU A 1 183 ? -5.988 16.939 -3.118 1.00 87.75 183 LEU A C 1
ATOM 1476 O O . LEU A 1 183 ? -6.091 18.109 -3.489 1.00 87.75 183 LEU A O 1
ATOM 1480 N N . PHE A 1 184 ? -7.051 16.157 -2.910 1.00 86.19 184 PHE A N 1
ATOM 1481 C CA . PHE A 1 184 ? -8.411 16.483 -3.336 1.00 86.19 184 PHE A CA 1
ATOM 1482 C C . PHE A 1 184 ? -9.432 16.551 -2.191 1.00 86.19 184 PHE A C 1
ATOM 1484 O O . PHE A 1 184 ? -10.555 17.011 -2.413 1.00 86.19 184 PHE A O 1
ATOM 1491 N N . ILE A 1 185 ? -9.070 16.143 -0.966 1.00 86.38 185 ILE A N 1
ATOM 1492 C CA . ILE A 1 185 ? -9.943 16.257 0.215 1.00 86.38 185 ILE A CA 1
ATOM 1493 C C . ILE A 1 185 ? -10.317 17.727 0.452 1.00 86.38 185 ILE A C 1
ATOM 1495 O O . ILE A 1 185 ? -9.454 18.598 0.611 1.00 86.38 185 ILE A O 1
ATOM 1499 N N . ARG A 1 186 ? -11.626 18.009 0.490 1.00 80.62 186 ARG A N 1
ATOM 1500 C CA . ARG A 1 186 ? -12.170 19.332 0.833 1.00 80.62 186 ARG A CA 1
ATOM 1501 C C . ARG A 1 186 ? -12.005 19.587 2.333 1.00 80.62 186 ARG A C 1
ATOM 1503 O O . ARG A 1 186 ? -12.247 18.690 3.128 1.00 80.62 186 ARG A O 1
ATOM 1510 N N . GLY A 1 187 ? -11.611 20.803 2.709 1.00 81.12 187 GLY A N 1
ATOM 1511 C CA . GLY A 1 187 ? -11.428 21.195 4.115 1.00 81.12 187 GLY A CA 1
ATOM 1512 C C . GLY A 1 187 ? -10.063 20.851 4.722 1.00 81.12 187 GLY A C 1
ATOM 1513 O O . GLY A 1 187 ? -9.807 21.235 5.855 1.00 81.12 187 GLY A O 1
ATOM 1514 N N . LEU A 1 188 ? -9.167 20.186 3.981 1.00 83.56 188 LEU A N 1
ATOM 1515 C CA . LEU A 1 188 ? -7.789 19.974 4.429 1.00 83.56 188 LEU A CA 1
ATOM 1516 C C . LEU A 1 188 ? -7.011 21.302 4.426 1.00 83.56 188 LEU A C 1
ATOM 1518 O O . LEU A 1 188 ? -7.112 22.070 3.465 1.00 83.56 188 LEU A O 1
ATOM 1522 N N . TYR A 1 189 ? -6.191 21.542 5.453 1.00 85.88 189 TYR A N 1
ATOM 1523 C CA . TYR A 1 189 ? -5.299 22.703 5.506 1.00 85.88 189 TYR A CA 1
ATOM 1524 C C . TYR A 1 189 ? -4.372 22.755 4.283 1.00 85.88 189 TYR A C 1
ATOM 1526 O O . TYR A 1 189 ? -3.804 21.740 3.867 1.00 85.88 189 TYR A O 1
ATOM 1534 N N . LEU A 1 190 ? -4.187 23.956 3.720 1.00 87.19 190 LEU A N 1
ATOM 1535 C CA . LEU A 1 190 ? -3.341 24.165 2.540 1.00 87.19 190 LEU A CA 1
ATOM 1536 C C . LEU A 1 190 ? -1.898 23.707 2.791 1.00 87.19 190 LEU A C 1
ATOM 1538 O O . LEU A 1 190 ? -1.296 23.094 1.918 1.00 87.19 190 LEU A O 1
ATOM 1542 N N . THR A 1 191 ? -1.368 23.945 3.990 1.00 86.50 191 THR A N 1
ATOM 1543 C CA . THR A 1 191 ? -0.028 23.504 4.406 1.00 86.50 191 THR A CA 1
ATOM 1544 C C . THR A 1 191 ? 0.109 21.985 4.341 1.00 86.50 191 THR A C 1
ATOM 1546 O O . THR A 1 191 ? 1.017 21.483 3.685 1.00 86.50 191 THR A O 1
ATOM 1549 N N . THR A 1 192 ? -0.830 21.244 4.933 1.00 85.00 192 THR A N 1
ATOM 1550 C CA . THR A 1 192 ? -0.863 19.775 4.873 1.00 85.00 192 THR A CA 1
ATOM 1551 C C . THR A 1 192 ? -0.979 19.288 3.432 1.00 85.00 192 THR A C 1
ATOM 1553 O O . THR A 1 192 ? -0.270 18.367 3.036 1.00 85.00 192 THR A O 1
ATOM 1556 N N . ARG A 1 193 ? -1.807 19.938 2.606 1.00 88.31 193 ARG A N 1
ATOM 1557 C CA . ARG A 1 193 ? -1.925 19.593 1.183 1.00 88.31 193 ARG A CA 1
ATOM 1558 C C . ARG A 1 193 ? -0.607 19.790 0.434 1.00 88.31 193 ARG A C 1
ATOM 1560 O O . ARG A 1 193 ? -0.197 18.896 -0.299 1.00 88.31 193 ARG A O 1
ATOM 1567 N N . LEU A 1 194 ? 0.056 20.929 0.631 1.00 89.31 194 LEU A N 1
ATOM 1568 C CA . LEU A 1 194 ? 1.336 21.240 -0.008 1.00 89.31 194 LEU A CA 1
ATOM 1569 C C . LEU A 1 194 ? 2.443 20.277 0.431 1.00 89.31 194 LEU A C 1
ATOM 1571 O O . LEU A 1 194 ? 3.239 19.872 -0.408 1.00 89.31 194 LEU A O 1
ATOM 1575 N N . LEU A 1 195 ? 2.457 19.853 1.698 1.00 88.56 195 LEU A N 1
ATOM 1576 C CA . LEU A 1 195 ? 3.385 18.832 2.200 1.00 88.56 195 LEU A CA 1
ATOM 1577 C C . LEU A 1 195 ? 3.101 17.439 1.619 1.00 88.56 195 LEU A C 1
ATOM 1579 O O . LEU A 1 195 ? 4.029 16.665 1.388 1.00 88.56 195 LEU A O 1
ATOM 1583 N N . MET A 1 196 ? 1.835 17.120 1.343 1.00 90.69 196 MET A N 1
ATOM 1584 C CA . MET A 1 196 ? 1.457 15.826 0.773 1.00 90.69 196 MET A CA 1
ATOM 1585 C C . MET A 1 196 ? 1.761 15.703 -0.725 1.00 90.69 196 MET A C 1
ATOM 1587 O O . MET A 1 196 ? 1.942 14.586 -1.198 1.00 90.69 196 MET A O 1
ATOM 1591 N N . ILE A 1 197 ? 1.878 16.801 -1.480 1.00 92.31 197 ILE A N 1
ATOM 1592 C CA . ILE A 1 197 ? 2.268 16.756 -2.905 1.00 92.31 197 ILE A CA 1
ATOM 1593 C C . ILE A 1 197 ? 3.613 16.038 -3.118 1.00 92.31 197 ILE A C 1
ATOM 1595 O O . ILE A 1 197 ? 3.626 15.021 -3.819 1.00 92.31 197 ILE A O 1
ATOM 1599 N N . PRO A 1 198 ? 4.742 16.491 -2.533 1.00 94.44 198 PRO A N 1
ATOM 1600 C CA . PRO A 1 198 ? 6.019 15.809 -2.708 1.00 94.44 198 PRO A CA 1
ATOM 1601 C C . PRO A 1 198 ? 5.984 14.391 -2.131 1.00 94.44 198 PRO A C 1
ATOM 1603 O O . PRO A 1 198 ? 6.592 13.491 -2.704 1.00 94.44 198 PRO A O 1
ATOM 1606 N N . ALA A 1 199 ? 5.221 14.159 -1.057 1.00 94.19 199 ALA A N 1
ATOM 1607 C CA . ALA A 1 199 ? 5.048 12.828 -0.492 1.00 94.19 199 ALA A CA 1
ATOM 1608 C C . ALA A 1 199 ? 4.409 11.849 -1.492 1.00 94.19 199 ALA A C 1
ATOM 1610 O O . ALA A 1 199 ? 4.935 10.763 -1.727 1.00 94.19 199 ALA A O 1
ATOM 1611 N N . VAL A 1 200 ? 3.308 12.250 -2.133 1.00 95.44 200 VAL A N 1
ATOM 1612 C CA . VAL A 1 200 ? 2.627 11.455 -3.165 1.00 95.44 200 VAL A CA 1
ATOM 1613 C C . VAL A 1 200 ? 3.558 11.183 -4.345 1.00 95.44 200 VAL A C 1
ATOM 1615 O O . VAL A 1 200 ? 3.626 10.045 -4.807 1.00 95.44 200 VAL A O 1
ATOM 1618 N N . LEU A 1 201 ? 4.322 12.184 -4.793 1.00 95.50 201 LEU A N 1
ATOM 1619 C CA . LEU A 1 201 ? 5.284 12.013 -5.885 1.00 95.50 201 LEU A CA 1
ATOM 1620 C C . LEU A 1 201 ? 6.375 10.994 -5.535 1.00 95.50 201 LEU A C 1
ATOM 1622 O O . LEU A 1 201 ? 6.659 10.109 -6.339 1.00 95.50 201 LEU A O 1
ATOM 1626 N N . ILE A 1 202 ? 6.943 11.061 -4.328 1.00 97.12 202 ILE A N 1
ATOM 1627 C CA . ILE A 1 202 ? 7.931 10.084 -3.846 1.00 97.12 202 ILE A CA 1
ATOM 1628 C C . ILE A 1 202 ? 7.326 8.675 -3.800 1.00 97.12 202 ILE A C 1
ATOM 1630 O O . ILE A 1 202 ? 7.957 7.718 -4.249 1.00 97.12 202 ILE A O 1
ATOM 1634 N N . LEU A 1 203 ? 6.090 8.533 -3.312 1.00 96.69 203 LEU A N 1
ATOM 1635 C CA . LEU A 1 203 ? 5.397 7.244 -3.276 1.00 96.69 203 LEU A CA 1
ATOM 1636 C C . LEU A 1 203 ? 5.145 6.688 -4.689 1.00 96.69 203 LEU A C 1
ATOM 1638 O O . LEU A 1 203 ? 5.356 5.496 -4.919 1.00 96.69 203 LEU A O 1
ATOM 1642 N N . TRP A 1 204 ? 4.749 7.522 -5.655 1.00 95.12 204 TRP A N 1
ATOM 1643 C CA . TRP A 1 204 ? 4.585 7.105 -7.055 1.00 95.12 204 TRP A CA 1
ATOM 1644 C C . TRP A 1 204 ? 5.909 6.710 -7.702 1.00 95.12 204 TRP A C 1
ATOM 1646 O O . TRP A 1 204 ? 5.971 5.669 -8.352 1.00 95.12 204 TRP A O 1
ATOM 1656 N N . LEU A 1 205 ? 6.977 7.481 -7.482 1.00 95.31 205 LEU A N 1
ATOM 1657 C CA . LEU A 1 205 ? 8.318 7.150 -7.968 1.00 95.31 205 LEU A CA 1
ATOM 1658 C C . LEU A 1 205 ? 8.809 5.820 -7.393 1.00 95.31 205 LEU A C 1
ATOM 1660 O O . LEU A 1 205 ? 9.330 4.984 -8.125 1.00 95.31 205 LEU A O 1
ATOM 1664 N N . SER A 1 206 ? 8.581 5.580 -6.104 1.00 95.75 206 SER A N 1
ATOM 1665 C CA . SER A 1 206 ? 8.936 4.316 -5.458 1.00 95.75 206 SER A CA 1
ATOM 1666 C C . SER A 1 206 ? 8.086 3.139 -5.960 1.00 95.75 206 SER A C 1
ATOM 1668 O O . SER A 1 206 ? 8.596 2.046 -6.214 1.00 95.75 206 SER A O 1
ATOM 1670 N N . THR A 1 207 ? 6.795 3.376 -6.216 1.00 95.31 207 THR A N 1
ATOM 1671 C CA . THR A 1 207 ? 5.909 2.397 -6.869 1.00 95.31 207 THR A CA 1
ATOM 1672 C C . THR A 1 207 ? 6.416 2.059 -8.273 1.00 95.31 207 THR A C 1
ATOM 1674 O O . THR A 1 207 ? 6.477 0.884 -8.647 1.00 95.31 207 THR A O 1
ATOM 1677 N N . ALA A 1 208 ? 6.841 3.067 -9.041 1.00 92.12 208 ALA A N 1
ATOM 1678 C CA . ALA A 1 208 ? 7.452 2.888 -10.352 1.00 92.12 208 ALA A CA 1
ATOM 1679 C C . ALA A 1 208 ? 8.739 2.049 -10.253 1.00 92.12 208 ALA A C 1
ATOM 1681 O O . ALA A 1 208 ? 8.884 1.050 -10.957 1.00 92.12 208 ALA A O 1
ATOM 1682 N N . ALA A 1 209 ? 9.605 2.370 -9.292 1.00 92.88 209 ALA A N 1
ATOM 1683 C CA . ALA A 1 209 ? 10.873 1.692 -9.031 1.00 92.88 209 ALA A CA 1
ATOM 1684 C C . ALA A 1 209 ? 10.736 0.193 -8.676 1.00 92.88 209 ALA A C 1
ATOM 1686 O O . ALA A 1 209 ? 11.691 -0.571 -8.812 1.00 92.88 209 ALA A O 1
ATOM 1687 N N . SER A 1 210 ? 9.546 -0.281 -8.283 1.00 93.00 210 SER A N 1
ATOM 1688 C CA . SER A 1 210 ? 9.292 -1.722 -8.089 1.00 93.00 210 SER A CA 1
ATOM 1689 C C . SER A 1 210 ? 9.399 -2.547 -9.387 1.00 93.00 210 SER A C 1
ATOM 1691 O O . SER A 1 210 ? 9.585 -3.767 -9.339 1.00 93.00 210 SER A O 1
ATOM 1693 N N . LEU A 1 211 ? 9.268 -1.903 -10.558 1.00 88.88 211 LEU A N 1
ATOM 1694 C CA . LEU A 1 211 ? 9.205 -2.535 -11.888 1.00 88.88 211 LEU A CA 1
ATOM 1695 C C . LEU A 1 211 ? 8.076 -3.581 -12.042 1.00 88.88 211 LEU A C 1
ATOM 1697 O O . LEU A 1 211 ? 8.102 -4.453 -12.931 1.00 88.88 211 LEU A O 1
ATOM 1701 N N . GLY A 1 212 ? 7.062 -3.501 -11.177 1.00 86.62 212 GLY A N 1
ATOM 1702 C CA . GLY A 1 212 ? 5.877 -4.346 -11.206 1.00 86.62 212 GLY A CA 1
ATOM 1703 C C . GLY A 1 212 ? 4.841 -3.838 -12.206 1.00 86.62 212 GLY A C 1
ATOM 1704 O O . GLY A 1 212 ? 4.114 -2.896 -11.926 1.00 86.62 212 GLY A O 1
ATOM 1705 N N . ARG A 1 213 ? 4.700 -4.498 -13.361 1.00 85.50 213 ARG A N 1
ATOM 1706 C CA . ARG A 1 213 ? 3.736 -4.060 -14.393 1.00 85.50 213 ARG A CA 1
ATOM 1707 C C . ARG A 1 213 ? 2.284 -4.059 -13.893 1.00 85.50 213 ARG A C 1
ATOM 1709 O O . ARG A 1 213 ? 1.553 -3.115 -14.157 1.00 85.50 213 ARG A O 1
ATOM 1716 N N . SER A 1 214 ? 1.872 -5.099 -13.160 1.00 85.81 214 SER A N 1
ATOM 1717 C CA . SER A 1 214 ? 0.527 -5.177 -12.562 1.00 85.81 214 SER A CA 1
ATOM 1718 C C . SER A 1 214 ? 0.293 -4.076 -11.528 1.00 85.81 214 SER A C 1
ATOM 1720 O O . SER A 1 214 ? -0.817 -3.572 -11.408 1.00 85.81 214 SER A O 1
ATOM 1722 N N . ILE A 1 215 ? 1.352 -3.676 -10.825 1.00 91.88 215 ILE A N 1
ATOM 1723 C CA . ILE A 1 215 ? 1.336 -2.597 -9.840 1.00 91.88 215 ILE A CA 1
ATOM 1724 C C . ILE A 1 215 ? 1.166 -1.248 -10.550 1.00 91.88 215 ILE A C 1
ATOM 1726 O O . ILE A 1 215 ? 0.360 -0.426 -10.136 1.00 91.88 215 ILE A O 1
ATOM 1730 N N . TRP A 1 216 ? 1.857 -1.021 -11.665 1.00 91.06 216 TRP A N 1
ATOM 1731 C CA . TRP A 1 216 ? 1.673 0.206 -12.443 1.00 91.06 216 TRP A CA 1
ATOM 1732 C C . TRP A 1 216 ? 0.255 0.318 -12.996 1.00 91.06 216 TRP A C 1
ATOM 1734 O O . TRP A 1 216 ? -0.390 1.344 -12.806 1.00 91.06 216 TRP A O 1
ATOM 1744 N N . VAL A 1 217 ? -0.261 -0.759 -13.598 1.00 89.06 217 VAL A N 1
ATOM 1745 C CA . VAL A 1 217 ? -1.641 -0.805 -14.106 1.00 89.06 217 VAL A CA 1
ATOM 1746 C C . VAL A 1 217 ? -2.646 -0.566 -12.980 1.00 89.06 217 VAL A C 1
ATOM 1748 O O . VAL A 1 217 ? -3.553 0.247 -13.133 1.00 89.06 217 VAL A O 1
ATOM 1751 N N . GLY A 1 218 ? -2.477 -1.228 -11.834 1.00 91.44 218 GLY A N 1
ATOM 1752 C CA . GLY A 1 218 ? -3.374 -1.056 -10.697 1.00 91.44 218 GLY A CA 1
ATOM 1753 C C . GLY A 1 218 ? -3.356 0.368 -10.128 1.00 91.44 218 GLY A C 1
ATOM 1754 O O . GLY A 1 218 ? -4.420 0.910 -9.838 1.00 91.44 218 GLY A O 1
ATOM 1755 N N . LEU A 1 219 ? -2.185 1.014 -10.052 1.00 93.50 219 LEU A N 1
ATOM 1756 C CA . LEU A 1 219 ? -2.082 2.424 -9.669 1.00 93.50 219 LEU A CA 1
ATOM 1757 C C . LEU A 1 219 ? -2.790 3.326 -10.690 1.00 93.50 219 LEU A C 1
ATOM 1759 O O . LEU A 1 219 ? -3.569 4.190 -10.299 1.00 93.50 219 LEU A O 1
ATOM 1763 N N . THR A 1 220 ? -2.585 3.107 -11.994 1.00 90.88 220 THR A N 1
ATOM 1764 C CA . THR A 1 220 ? -3.285 3.858 -13.049 1.00 90.88 220 THR A CA 1
ATOM 1765 C C . THR A 1 220 ? -4.802 3.743 -12.908 1.00 90.88 220 THR A C 1
ATOM 1767 O O . THR A 1 220 ? -5.493 4.758 -12.958 1.00 90.88 220 THR A O 1
ATOM 1770 N N . VAL A 1 221 ? -5.324 2.533 -12.681 1.00 92.00 221 VAL A N 1
ATOM 1771 C CA . VAL A 1 221 ? -6.762 2.307 -12.466 1.00 92.00 221 VAL A CA 1
ATOM 1772 C C . VAL A 1 221 ? -7.249 3.026 -11.206 1.00 92.00 221 VAL A C 1
ATOM 1774 O O . VAL A 1 221 ? -8.284 3.688 -11.247 1.00 92.00 221 VAL A O 1
ATOM 1777 N N . ALA A 1 222 ? -6.506 2.961 -10.099 1.00 92.44 222 ALA A N 1
ATOM 1778 C CA . ALA A 1 222 ? -6.887 3.637 -8.861 1.00 92.44 222 ALA A CA 1
ATOM 1779 C C . ALA A 1 222 ? -6.950 5.166 -9.033 1.00 92.44 222 ALA A C 1
ATOM 1781 O O . ALA A 1 222 ? -7.914 5.802 -8.604 1.00 92.44 222 ALA A O 1
ATOM 1782 N N . LEU A 1 223 ? -5.964 5.753 -9.720 1.00 91.06 223 LEU A N 1
ATOM 1783 C CA . LEU A 1 223 ? -5.946 7.181 -10.039 1.00 91.06 223 LEU A CA 1
ATOM 1784 C C . LEU A 1 223 ? -7.064 7.567 -11.011 1.00 91.06 223 LEU A C 1
ATOM 1786 O O . LEU A 1 223 ? -7.675 8.619 -10.845 1.00 91.06 223 LEU A O 1
ATOM 1790 N N . PHE A 1 224 ? -7.380 6.713 -11.984 1.00 90.38 224 PHE A N 1
ATOM 1791 C CA . PHE A 1 224 ? -8.505 6.922 -12.892 1.00 90.38 224 PHE A CA 1
ATOM 1792 C C . PHE A 1 224 ? -9.839 6.959 -12.139 1.00 90.38 224 PHE A C 1
ATOM 1794 O O . PHE A 1 224 ? -10.624 7.884 -12.334 1.00 90.38 224 PHE A O 1
ATOM 1801 N N . LEU A 1 225 ? -10.078 6.006 -11.230 1.00 90.56 225 LEU A N 1
ATOM 1802 C CA . LEU A 1 225 ? -11.279 5.982 -10.387 1.00 90.56 225 LEU A CA 1
ATOM 1803 C C . LEU A 1 225 ? -11.363 7.215 -9.477 1.00 90.56 225 LEU A C 1
ATOM 1805 O O . LEU A 1 225 ? -12.438 7.797 -9.313 1.00 90.56 225 LEU A O 1
ATOM 1809 N N . LEU A 1 226 ? -10.229 7.645 -8.918 1.00 90.31 226 LEU A N 1
ATOM 1810 C CA . LEU A 1 226 ? -10.147 8.867 -8.123 1.00 90.31 226 LEU A CA 1
ATOM 1811 C C . LEU A 1 226 ? -10.512 10.099 -8.969 1.00 90.31 226 LEU A C 1
ATOM 1813 O O . LEU A 1 226 ? -11.361 10.892 -8.562 1.00 90.31 226 LEU A O 1
ATOM 1817 N N . LEU A 1 227 ? -9.938 10.233 -10.169 1.00 89.12 227 LEU A N 1
ATOM 1818 C CA . LEU A 1 227 ? -10.236 11.328 -11.096 1.00 89.12 227 LEU A CA 1
ATOM 1819 C C . LEU A 1 227 ? -11.690 11.315 -11.565 1.00 89.12 227 LEU A C 1
ATOM 1821 O O . LEU A 1 227 ? -12.306 12.376 -11.590 1.00 89.12 227 LEU A O 1
ATOM 1825 N N . LEU A 1 228 ? -12.259 10.147 -11.877 1.00 89.31 228 LEU A N 1
ATOM 1826 C CA . LEU A 1 228 ? -13.669 10.000 -12.246 1.00 89.31 228 LEU A CA 1
ATOM 1827 C C . LEU A 1 228 ? -14.584 10.575 -11.158 1.00 89.31 228 LEU A C 1
ATOM 1829 O O . LEU A 1 228 ? -15.528 11.303 -11.462 1.00 89.31 228 LEU A O 1
ATOM 1833 N N . ARG A 1 229 ? -14.275 10.285 -9.887 1.00 87.75 229 ARG A N 1
ATOM 1834 C CA . ARG A 1 229 ? -15.033 10.787 -8.735 1.00 87.75 229 ARG A CA 1
ATOM 1835 C C . ARG A 1 229 ? -14.880 12.297 -8.534 1.00 87.75 229 ARG A C 1
ATOM 1837 O O . ARG A 1 229 ? -15.822 12.941 -8.083 1.00 87.75 229 ARG A O 1
ATOM 1844 N N . ILE A 1 230 ? -13.704 12.857 -8.817 1.00 86.75 230 ILE A N 1
ATOM 1845 C CA . ILE A 1 230 ? -13.420 14.287 -8.614 1.00 86.75 230 ILE A CA 1
ATOM 1846 C C . ILE A 1 230 ? -13.975 15.128 -9.765 1.00 86.75 230 ILE A C 1
ATOM 1848 O O . ILE A 1 230 ? -14.656 16.127 -9.541 1.00 86.75 230 ILE A O 1
ATOM 1852 N N . SER A 1 231 ? -13.635 14.758 -10.998 1.00 87.50 231 SER A N 1
ATOM 1853 C CA . SER A 1 231 ? -14.031 15.447 -12.219 1.00 87.50 231 SER A CA 1
ATOM 1854 C C . SER A 1 231 ? -13.917 14.500 -13.417 1.00 87.50 231 SER A C 1
ATOM 1856 O O . SER A 1 231 ? -12.807 14.251 -13.905 1.00 87.50 231 SER A O 1
ATOM 1858 N N . PRO A 1 232 ? -15.052 14.054 -13.985 1.00 88.00 232 PRO A N 1
ATOM 1859 C CA . PRO A 1 232 ? -15.060 13.260 -15.212 1.00 88.00 232 PRO A CA 1
ATOM 1860 C C . PRO A 1 232 ? -14.308 13.930 -16.374 1.00 88.00 232 PRO A C 1
ATOM 1862 O O . PRO A 1 232 ? -13.730 13.248 -17.213 1.00 88.00 232 PRO A O 1
ATOM 1865 N N . LYS A 1 233 ? -14.240 15.271 -16.405 1.00 88.62 233 LYS A N 1
ATOM 1866 C CA . LYS A 1 233 ? -13.465 16.014 -17.413 1.00 88.62 233 LYS A CA 1
ATOM 1867 C C . LYS A 1 233 ? -11.958 15.787 -17.266 1.00 88.62 233 LYS A C 1
ATOM 1869 O O . LYS A 1 233 ? -11.289 15.532 -18.263 1.00 88.62 233 LYS A O 1
ATOM 1874 N N . LEU A 1 234 ? -11.428 15.845 -16.039 1.00 85.25 234 LEU A N 1
ATOM 1875 C CA . LEU A 1 234 ? -10.007 15.566 -15.780 1.00 85.25 234 LEU A CA 1
ATOM 1876 C C . LEU A 1 234 ? -9.659 14.118 -16.120 1.00 85.25 234 LEU A C 1
ATOM 1878 O O . LEU A 1 234 ? -8.597 13.861 -16.678 1.00 85.25 234 LEU A O 1
ATOM 1882 N N . MET A 1 235 ? -10.572 13.188 -15.838 1.00 90.19 235 MET A N 1
ATOM 1883 C CA . MET A 1 235 ? -10.426 11.788 -16.224 1.00 90.19 235 MET A CA 1
ATOM 1884 C C . MET A 1 235 ? -10.318 11.630 -17.748 1.00 90.19 235 MET A C 1
ATOM 1886 O O . MET A 1 235 ? -9.404 10.956 -18.215 1.00 90.19 235 MET A O 1
ATOM 1890 N N . ILE A 1 236 ? -11.189 12.275 -18.535 1.00 87.50 236 ILE A N 1
ATOM 1891 C CA . ILE A 1 236 ? -11.116 12.223 -20.007 1.00 87.50 236 ILE A CA 1
ATOM 1892 C C . ILE A 1 236 ? -9.769 12.765 -20.498 1.00 87.50 236 ILE A C 1
ATOM 1894 O O . ILE A 1 236 ? -9.103 12.101 -21.288 1.00 87.50 236 ILE A O 1
ATOM 1898 N N . ILE A 1 237 ? -9.328 13.920 -19.986 1.00 88.75 237 ILE A N 1
ATOM 1899 C CA . ILE A 1 237 ? -8.031 14.515 -20.351 1.00 88.75 237 ILE A CA 1
ATOM 1900 C C . ILE A 1 237 ? -6.880 13.554 -20.029 1.00 88.75 237 ILE A C 1
ATOM 1902 O O . ILE A 1 237 ? -6.037 13.294 -20.885 1.00 88.75 237 ILE A O 1
ATOM 1906 N N . ALA A 1 238 ? -6.865 12.986 -18.819 1.00 86.81 238 ALA A N 1
ATOM 1907 C CA . ALA A 1 238 ? -5.850 12.023 -18.405 1.00 86.81 238 ALA A CA 1
ATOM 1908 C C . ALA A 1 238 ? -5.859 10.761 -19.282 1.00 86.81 238 ALA A C 1
ATOM 1910 O O . ALA A 1 238 ? -4.798 10.240 -19.613 1.00 86.81 238 ALA A O 1
ATOM 1911 N N . THR A 1 239 ? -7.041 10.301 -19.701 1.00 85.81 239 THR A N 1
ATOM 1912 C CA . THR A 1 239 ? -7.195 9.145 -20.596 1.00 85.81 239 THR A CA 1
ATOM 1913 C C . THR A 1 239 ? -6.598 9.434 -21.961 1.00 85.81 239 THR A C 1
ATOM 1915 O O . THR A 1 239 ? -5.767 8.666 -22.427 1.00 85.81 239 THR A O 1
ATOM 1918 N N . VAL A 1 240 ? -6.968 10.564 -22.574 1.00 88.44 240 VAL A N 1
ATOM 1919 C CA . VAL A 1 240 ? -6.438 10.981 -23.880 1.00 88.44 240 VAL A CA 1
ATOM 1920 C C . VAL A 1 240 ? -4.918 11.097 -23.817 1.00 88.44 240 VAL A C 1
ATOM 1922 O O . VAL A 1 240 ? -4.231 10.546 -24.674 1.00 88.44 240 VAL A O 1
ATOM 1925 N N . LEU A 1 241 ? -4.386 11.741 -22.773 1.00 88.19 241 LEU A N 1
ATOM 1926 C CA . LEU A 1 241 ? -2.945 11.876 -22.583 1.00 88.19 241 LEU A CA 1
ATOM 1927 C C . LEU A 1 241 ? -2.264 10.506 -22.476 1.00 88.19 241 LEU A C 1
ATOM 1929 O O . LEU A 1 241 ? -1.296 10.250 -23.185 1.00 88.19 241 LEU A O 1
ATOM 1933 N N . LEU A 1 242 ? -2.798 9.606 -21.645 1.00 86.62 242 LEU A N 1
ATOM 1934 C CA . LEU A 1 242 ? -2.239 8.272 -21.437 1.00 86.62 242 LEU A CA 1
ATOM 1935 C C . LEU A 1 242 ? -2.288 7.428 -22.715 1.00 86.62 242 LEU A C 1
ATOM 1937 O O . LEU A 1 242 ? -1.309 6.754 -23.029 1.00 86.62 242 LEU A O 1
ATOM 1941 N N . THR A 1 243 ? -3.378 7.498 -23.484 1.00 84.12 243 THR A N 1
ATOM 1942 C CA . THR A 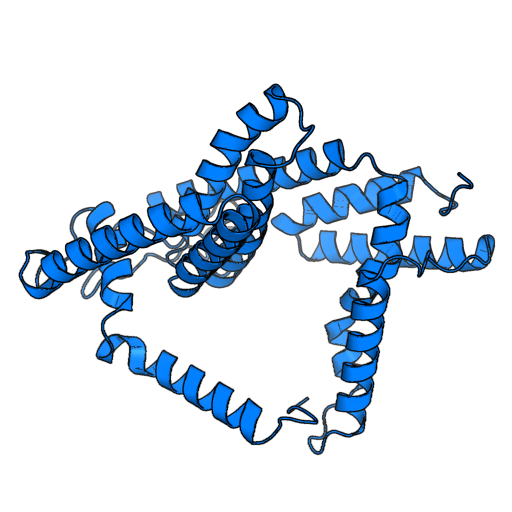1 243 ? -3.501 6.820 -24.782 1.00 84.12 243 THR A CA 1
ATOM 1943 C C . THR A 1 243 ? -2.491 7.358 -25.791 1.00 84.12 243 THR A C 1
ATOM 1945 O O . THR A 1 243 ? -1.819 6.563 -26.448 1.00 84.12 243 THR A O 1
ATOM 1948 N N . VAL A 1 244 ? -2.320 8.681 -25.891 1.00 86.31 244 VAL A N 1
ATOM 1949 C CA . VAL A 1 244 ? -1.313 9.292 -26.774 1.00 86.31 244 VAL A CA 1
ATOM 1950 C C . VAL A 1 244 ? 0.094 8.860 -26.360 1.00 86.31 244 VAL A C 1
ATOM 1952 O O . VAL A 1 244 ? 0.852 8.380 -27.200 1.00 86.31 244 VAL A O 1
ATOM 1955 N N . THR A 1 245 ? 0.437 8.942 -25.070 1.00 82.62 245 THR A N 1
ATOM 1956 C CA . THR A 1 245 ? 1.753 8.515 -24.568 1.00 82.62 245 THR A CA 1
ATOM 1957 C C . THR A 1 245 ? 2.004 7.028 -24.822 1.00 82.62 245 THR A C 1
ATOM 1959 O O . THR A 1 245 ? 3.079 6.667 -25.294 1.00 82.62 245 THR A O 1
ATOM 1962 N N . ALA A 1 246 ? 1.023 6.161 -24.562 1.00 79.44 246 ALA A N 1
ATOM 1963 C CA . ALA A 1 246 ? 1.143 4.727 -24.817 1.00 79.44 246 ALA A CA 1
ATOM 1964 C C . ALA A 1 246 ? 1.327 4.423 -26.312 1.00 79.44 246 ALA A C 1
ATOM 1966 O O . ALA A 1 246 ? 2.158 3.589 -26.662 1.00 79.44 246 ALA A O 1
ATOM 1967 N N . THR A 1 247 ? 0.604 5.130 -27.185 1.00 79.00 247 THR A N 1
ATOM 1968 C CA . THR A 1 247 ? 0.711 4.971 -28.644 1.00 79.00 247 THR A CA 1
ATOM 1969 C C . THR A 1 247 ? 2.088 5.406 -29.145 1.00 79.00 247 THR A C 1
ATOM 1971 O O . THR A 1 247 ? 2.730 4.656 -29.874 1.00 79.00 247 THR A O 1
ATOM 1974 N N . LEU A 1 248 ? 2.591 6.561 -28.692 1.00 78.12 248 LEU A N 1
ATOM 1975 C CA . LEU A 1 248 ? 3.933 7.044 -29.039 1.00 78.12 248 LEU A CA 1
ATOM 1976 C C . LEU A 1 248 ? 5.029 6.082 -28.559 1.00 78.12 248 LEU A C 1
ATOM 1978 O O . LEU A 1 248 ? 5.950 5.766 -29.310 1.00 78.12 248 LEU A O 1
ATOM 1982 N N . LEU A 1 249 ? 4.915 5.571 -27.328 1.00 73.06 249 LEU A N 1
ATOM 1983 C CA . LEU A 1 249 ? 5.842 4.565 -26.802 1.00 73.06 249 LEU A CA 1
ATOM 1984 C C . LEU A 1 249 ? 5.792 3.261 -27.608 1.00 73.06 249 LEU A C 1
ATOM 1986 O O . LEU A 1 249 ? 6.833 2.651 -27.837 1.00 73.06 249 LEU A O 1
ATOM 1990 N N . PHE A 1 250 ? 4.605 2.838 -28.048 1.00 71.00 250 PHE A N 1
ATOM 1991 C CA . PHE A 1 250 ? 4.430 1.622 -28.839 1.00 71.00 250 PHE A CA 1
ATOM 1992 C C . PHE A 1 250 ? 5.011 1.757 -30.253 1.00 71.00 250 PHE A C 1
ATOM 1994 O O . PHE A 1 250 ? 5.726 0.862 -30.696 1.00 71.00 250 PHE A O 1
ATOM 2001 N N . MET A 1 251 ? 4.776 2.883 -30.936 1.00 70.38 251 MET A N 1
ATOM 2002 C CA . MET A 1 251 ? 5.351 3.153 -32.262 1.00 70.38 251 MET A CA 1
ATOM 2003 C C . MET A 1 251 ? 6.885 3.167 -32.220 1.00 70.38 251 MET A C 1
ATOM 2005 O O . MET A 1 251 ? 7.533 2.491 -33.017 1.00 70.38 251 MET A O 1
ATOM 2009 N N . ASN A 1 252 ? 7.469 3.827 -31.213 1.00 65.88 252 ASN A N 1
ATOM 2010 C CA . ASN A 1 252 ? 8.921 3.847 -31.003 1.00 65.88 252 ASN A CA 1
ATOM 2011 C C . ASN A 1 252 ? 9.516 2.461 -30.693 1.00 65.88 252 ASN A C 1
ATOM 2013 O O . ASN A 1 252 ? 10.715 2.254 -30.872 1.00 65.88 252 ASN A O 1
ATOM 2017 N N . PHE A 1 253 ? 8.699 1.514 -30.226 1.00 62.53 253 PHE A N 1
ATOM 2018 C CA . PHE A 1 253 ? 9.113 0.136 -29.966 1.00 62.53 253 PHE A CA 1
ATOM 2019 C C . PHE A 1 253 ? 8.952 -0.781 -31.188 1.00 62.53 253 PHE A C 1
ATOM 2021 O O . PHE A 1 253 ? 9.721 -1.723 -31.338 1.00 62.53 253 PHE A O 1
ATOM 2028 N N . GLY A 1 254 ? 7.959 -0.532 -32.048 1.00 56.78 254 GLY A N 1
ATOM 2029 C CA . GLY A 1 254 ? 7.719 -1.318 -33.264 1.00 56.78 254 GLY A CA 1
ATOM 2030 C C . GLY A 1 254 ? 8.684 -0.996 -34.408 1.00 56.78 254 GLY A C 1
ATOM 2031 O O . GLY A 1 254 ? 9.075 -1.902 -35.138 1.00 56.78 254 GLY A O 1
ATOM 2032 N N . GLU A 1 255 ? 9.096 0.270 -34.532 1.00 53.53 255 GLU A N 1
ATOM 2033 C CA . GLU A 1 255 ? 9.915 0.766 -35.654 1.00 53.53 255 GLU A CA 1
ATOM 2034 C C . GLU A 1 255 ? 11.271 1.370 -35.225 1.00 53.53 255 GLU A C 1
ATOM 2036 O O . GLU A 1 255 ? 12.093 1.693 -36.079 1.00 53.53 255 GLU A O 1
ATOM 2041 N N . GLY A 1 256 ? 11.536 1.526 -33.919 1.00 52.28 256 GLY A N 1
ATOM 2042 C CA . GLY A 1 256 ? 12.680 2.293 -33.400 1.00 52.28 256 GLY A CA 1
ATOM 2043 C C . GLY A 1 256 ? 13.743 1.503 -32.620 1.00 52.28 256 GLY A C 1
ATOM 2044 O O . GLY A 1 256 ? 13.597 0.315 -32.330 1.00 52.28 256 GLY A O 1
ATOM 2045 N N . LEU A 1 257 ? 14.810 2.224 -32.232 1.00 47.91 257 LEU A N 1
ATOM 2046 C CA . LEU A 1 257 ? 16.039 1.786 -31.529 1.00 47.91 257 LEU A CA 1
ATOM 2047 C C . LEU A 1 257 ? 15.818 0.830 -30.328 1.00 47.91 257 LEU A C 1
ATOM 2049 O O . LEU A 1 257 ? 16.708 0.065 -29.961 1.00 47.91 257 LEU A O 1
ATOM 2053 N N . LEU A 1 258 ? 14.626 0.870 -29.722 1.00 51.59 258 LEU A N 1
ATOM 2054 C CA . LEU A 1 258 ? 14.208 0.084 -28.555 1.00 51.59 258 LEU A CA 1
ATOM 2055 C C . LEU A 1 258 ? 13.853 -1.383 -28.867 1.00 51.59 258 LEU A C 1
ATOM 2057 O O . LEU A 1 258 ? 13.704 -2.169 -27.930 1.00 51.59 258 LEU A O 1
ATOM 2061 N N . SER A 1 259 ? 13.686 -1.758 -30.142 1.00 50.41 259 SER A N 1
ATOM 2062 C CA . SER A 1 259 ? 13.300 -3.125 -30.536 1.00 50.41 259 SER A CA 1
ATOM 2063 C C . SER A 1 259 ? 14.494 -4.090 -30.629 1.00 50.41 259 SER A C 1
ATOM 2065 O O . SER A 1 259 ? 14.332 -5.296 -30.429 1.00 50.41 259 SER A O 1
ATOM 2067 N N . THR A 1 260 ? 15.700 -3.562 -30.876 1.00 50.00 260 THR A N 1
ATOM 2068 C CA . THR A 1 260 ? 16.925 -4.344 -31.139 1.00 50.00 260 THR A CA 1
ATOM 2069 C C . THR A 1 260 ? 18.120 -3.984 -30.251 1.00 50.00 260 THR A C 1
ATOM 2071 O O . THR A 1 260 ? 19.075 -4.759 -30.196 1.00 50.00 260 THR A O 1
ATOM 2074 N N . GLY A 1 261 ? 18.108 -2.838 -29.561 1.00 54.47 261 GLY A N 1
ATOM 2075 C CA . GLY A 1 261 ? 19.202 -2.410 -28.682 1.00 54.47 261 GLY A CA 1
ATOM 2076 C C . GLY A 1 261 ? 19.120 -3.019 -27.280 1.00 54.47 261 GLY A C 1
ATOM 2077 O O . GLY A 1 261 ? 18.041 -3.095 -26.688 1.00 54.47 261 GLY A O 1
ATOM 2078 N N . LYS A 1 262 ? 20.263 -3.427 -26.707 1.00 60.75 262 LYS A N 1
ATOM 2079 C CA . LYS A 1 262 ? 20.353 -3.620 -25.250 1.00 60.75 262 LYS A CA 1
ATOM 2080 C C . LYS A 1 262 ? 20.101 -2.249 -24.609 1.00 60.75 262 LYS A C 1
ATOM 2082 O O . LYS A 1 262 ? 20.764 -1.308 -25.025 1.00 60.75 262 LYS A O 1
ATOM 2087 N N . PRO A 1 263 ? 19.168 -2.103 -23.654 1.00 65.69 263 PRO A N 1
ATOM 2088 C CA . PRO A 1 263 ? 18.930 -0.807 -23.031 1.00 65.69 263 PRO A CA 1
ATOM 2089 C C . PRO A 1 263 ? 20.198 -0.373 -22.287 1.00 65.69 263 PRO A C 1
ATOM 2091 O O . PRO A 1 263 ? 20.644 -1.065 -21.370 1.00 65.69 263 PRO A O 1
ATOM 2094 N N . GLU A 1 264 ? 20.787 0.743 -22.705 1.00 66.00 264 GLU A N 1
ATOM 2095 C CA . GLU A 1 264 ? 22.047 1.257 -22.156 1.00 66.00 264 GLU A CA 1
ATOM 2096 C C . GLU A 1 264 ? 21.771 2.252 -21.028 1.00 66.00 264 GLU A C 1
ATOM 2098 O O . GLU A 1 264 ? 22.509 2.321 -20.042 1.00 66.00 264 GLU A O 1
ATOM 2103 N N . THR A 1 265 ? 20.662 2.992 -21.130 1.00 74.06 265 THR A N 1
ATOM 2104 C CA . THR A 1 265 ? 20.274 3.981 -20.123 1.00 74.06 265 THR A CA 1
ATOM 2105 C C . THR A 1 265 ? 19.208 3.460 -19.160 1.00 74.06 265 THR A C 1
ATOM 2107 O O . THR A 1 265 ? 18.351 2.633 -19.472 1.00 74.06 265 THR A O 1
ATOM 2110 N N . ARG A 1 266 ? 19.204 4.005 -17.937 1.00 75.12 266 ARG A N 1
ATOM 2111 C CA . ARG A 1 266 ? 18.217 3.648 -16.900 1.00 75.12 266 ARG A CA 1
ATOM 2112 C C . ARG A 1 266 ? 16.774 3.945 -17.322 1.00 75.12 266 ARG A C 1
ATOM 2114 O O . ARG A 1 266 ? 15.854 3.238 -16.917 1.00 75.12 266 ARG A O 1
ATOM 2121 N N . ILE A 1 267 ? 16.579 4.977 -18.142 1.00 77.44 267 ILE A N 1
ATOM 2122 C CA . ILE A 1 267 ? 15.267 5.355 -18.678 1.00 77.44 267 ILE A CA 1
ATOM 2123 C C . ILE A 1 267 ? 14.817 4.342 -19.735 1.00 77.44 267 ILE A C 1
ATOM 2125 O O . ILE A 1 267 ? 13.671 3.892 -19.683 1.00 77.44 267 ILE A O 1
ATOM 2129 N N . GLU A 1 268 ? 15.714 3.911 -20.624 1.00 75.25 268 GLU A N 1
ATOM 2130 C CA . GLU A 1 268 ? 15.429 2.852 -21.601 1.00 75.25 268 GLU A CA 1
ATOM 2131 C C . GLU A 1 268 ? 15.050 1.538 -20.923 1.00 75.25 268 GLU A C 1
ATOM 2133 O O . GLU A 1 268 ? 14.154 0.850 -21.399 1.00 75.25 268 GLU A O 1
ATOM 2138 N N . ILE A 1 269 ? 15.647 1.204 -19.775 1.00 78.06 269 ILE A N 1
ATOM 2139 C CA . ILE A 1 269 ? 15.266 0.005 -19.015 1.00 78.06 269 ILE A CA 1
ATOM 2140 C C . ILE A 1 269 ? 13.796 0.078 -18.565 1.00 78.06 269 ILE A C 1
ATOM 2142 O O . ILE A 1 269 ? 13.051 -0.899 -18.701 1.00 78.06 269 ILE A O 1
ATOM 2146 N N . ILE A 1 270 ? 13.352 1.236 -18.064 1.00 78.81 270 ILE A N 1
ATOM 2147 C CA . ILE A 1 270 ? 11.954 1.461 -17.662 1.00 78.81 270 ILE A CA 1
ATOM 2148 C C . ILE A 1 270 ? 11.033 1.417 -18.889 1.00 78.81 270 ILE A C 1
ATOM 2150 O O . ILE A 1 270 ? 9.998 0.747 -18.856 1.00 78.81 270 ILE A O 1
ATOM 2154 N N . GLN A 1 271 ? 11.417 2.071 -19.988 1.00 76.88 271 GLN A N 1
ATOM 2155 C CA . GLN A 1 271 ? 10.657 2.068 -21.242 1.00 76.88 271 GLN A CA 1
ATOM 2156 C C . GLN A 1 271 ? 10.534 0.657 -21.829 1.00 76.88 271 GLN A C 1
ATOM 2158 O O . GLN A 1 271 ? 9.437 0.220 -22.165 1.00 76.88 271 GLN A O 1
ATOM 2163 N N . HIS A 1 272 ? 11.623 -0.108 -21.856 1.00 77.12 272 HIS A N 1
ATOM 2164 C CA . HIS A 1 272 ? 11.641 -1.505 -22.275 1.00 77.12 272 HIS A CA 1
ATOM 2165 C C . HIS A 1 272 ? 10.779 -2.377 -21.343 1.00 77.12 272 HIS A C 1
ATOM 2167 O O . HIS A 1 272 ? 10.050 -3.272 -21.790 1.00 77.12 272 HIS A O 1
ATOM 2173 N N . ARG A 1 273 ? 10.790 -2.122 -20.025 1.00 79.88 273 ARG A N 1
ATOM 2174 C CA . ARG A 1 273 ? 9.911 -2.823 -19.072 1.00 79.88 273 ARG A CA 1
ATOM 2175 C C . ARG A 1 273 ? 8.431 -2.545 -19.339 1.00 79.88 273 ARG A C 1
ATOM 2177 O O . ARG A 1 273 ? 7.633 -3.482 -19.242 1.00 79.88 273 ARG A O 1
ATOM 2184 N N . LEU A 1 274 ? 8.083 -1.299 -19.660 1.00 78.12 274 LEU A N 1
ATOM 2185 C CA . LEU A 1 274 ? 6.734 -0.890 -20.054 1.00 78.12 274 LEU A CA 1
ATOM 2186 C C . LEU A 1 274 ? 6.326 -1.561 -21.371 1.00 78.12 274 LEU A C 1
ATOM 2188 O O . LEU A 1 274 ? 5.313 -2.256 -21.413 1.00 78.12 274 LEU A O 1
ATOM 2192 N N . ALA A 1 275 ? 7.151 -1.438 -22.410 1.00 73.94 275 ALA A N 1
ATOM 2193 C CA . ALA A 1 275 ? 6.870 -1.955 -23.746 1.00 73.94 275 ALA A CA 1
ATOM 2194 C C . ALA A 1 275 ? 6.761 -3.489 -23.788 1.00 73.94 275 ALA A C 1
ATOM 2196 O O . ALA A 1 275 ? 5.821 -4.037 -24.362 1.00 73.94 275 ALA A O 1
ATOM 2197 N N . SER A 1 276 ? 7.638 -4.207 -23.075 1.00 72.88 276 SER A N 1
ATOM 2198 C CA . SER A 1 276 ? 7.531 -5.669 -22.913 1.00 72.88 276 SER A CA 1
ATOM 2199 C C . SER A 1 276 ? 6.226 -6.116 -22.235 1.00 72.88 276 SER A C 1
ATOM 2201 O O . SER A 1 276 ? 5.841 -7.279 -22.335 1.00 72.88 276 SER A O 1
ATOM 2203 N N . GLY A 1 277 ? 5.500 -5.217 -21.563 1.00 68.88 277 GLY A N 1
ATOM 2204 C CA . GLY A 1 277 ? 4.147 -5.483 -21.071 1.00 68.88 277 GLY A CA 1
ATOM 2205 C C . GLY A 1 277 ? 3.120 -5.730 -22.180 1.00 68.88 277 GLY A C 1
ATOM 2206 O O . GLY A 1 277 ? 2.180 -6.485 -21.957 1.00 68.88 277 GLY A O 1
ATOM 2207 N N . PHE A 1 278 ? 3.332 -5.165 -23.369 1.00 69.75 278 PHE A N 1
ATOM 2208 C CA . PHE A 1 278 ? 2.429 -5.282 -24.518 1.00 69.75 278 PHE A CA 1
ATOM 2209 C C . PHE A 1 278 ? 2.809 -6.424 -25.474 1.00 69.75 278 PHE A C 1
ATOM 2211 O O . PHE A 1 278 ? 2.039 -6.774 -26.365 1.00 69.75 278 PHE A O 1
ATOM 2218 N N . ASN A 1 279 ? 3.969 -7.064 -25.281 1.00 70.88 279 ASN A N 1
ATOM 2219 C CA . ASN A 1 279 ? 4.382 -8.210 -26.088 1.00 70.88 279 ASN A CA 1
ATOM 2220 C C . ASN A 1 279 ? 3.692 -9.499 -25.602 1.00 70.88 279 ASN A C 1
ATOM 2222 O O . ASN A 1 279 ? 4.104 -10.101 -24.605 1.00 70.88 279 ASN A O 1
ATOM 2226 N N . LEU A 1 280 ? 2.671 -9.953 -26.334 1.00 67.44 280 LEU A N 1
ATOM 2227 C CA . LEU A 1 280 ? 1.899 -11.167 -26.035 1.00 67.44 280 LEU A CA 1
ATOM 2228 C C . LEU A 1 280 ? 2.763 -12.427 -25.862 1.00 67.44 280 LEU A C 1
ATOM 2230 O O . LEU A 1 280 ? 2.515 -13.203 -24.940 1.00 67.44 280 LEU A O 1
ATOM 2234 N N . LYS A 1 281 ? 3.805 -12.620 -26.685 1.00 70.06 281 LYS A N 1
ATOM 2235 C CA . LYS A 1 281 ? 4.683 -13.802 -26.591 1.00 70.06 281 LYS A CA 1
ATOM 2236 C C . LYS A 1 281 ? 5.434 -13.836 -25.259 1.00 70.06 281 LYS A C 1
ATOM 2238 O O . LYS A 1 281 ? 5.524 -14.888 -24.638 1.00 70.06 281 LYS A O 1
ATOM 2243 N N . SER A 1 282 ? 5.892 -12.678 -24.783 1.00 66.50 282 SER A N 1
ATOM 2244 C CA . SER A 1 282 ? 6.597 -12.552 -23.497 1.00 66.50 282 SER A CA 1
ATOM 2245 C C . SER A 1 282 ? 5.686 -12.654 -22.262 1.00 66.50 282 SER A C 1
ATOM 2247 O O . SER A 1 282 ? 6.177 -12.738 -21.140 1.00 66.50 282 SER A O 1
ATOM 2249 N N . ASN A 1 283 ? 4.360 -12.626 -22.451 1.00 71.50 283 ASN A N 1
ATOM 2250 C CA . ASN A 1 283 ? 3.366 -12.643 -21.372 1.00 71.50 283 ASN A CA 1
ATOM 2251 C C . ASN A 1 283 ? 2.469 -13.895 -21.403 1.00 71.50 283 ASN A C 1
ATOM 2253 O O . ASN A 1 283 ? 1.433 -13.914 -20.736 1.00 71.50 283 ASN A O 1
ATOM 2257 N N . ARG A 1 284 ? 2.852 -14.945 -22.142 1.00 79.19 284 ARG A N 1
ATOM 2258 C CA . ARG A 1 284 ? 2.055 -16.173 -22.293 1.00 79.19 284 ARG A CA 1
ATOM 2259 C C . ARG A 1 284 ? 1.682 -16.804 -20.950 1.00 79.19 284 ARG A C 1
ATOM 2261 O O . ARG A 1 284 ? 0.510 -17.098 -20.740 1.00 79.19 284 ARG A O 1
ATOM 2268 N N . ASP A 1 285 ? 2.631 -16.931 -20.027 1.00 79.25 285 ASP A N 1
ATOM 2269 C CA . ASP A 1 285 ? 2.380 -17.535 -18.711 1.00 79.25 285 ASP A CA 1
ATOM 2270 C C . ASP A 1 285 ? 1.347 -16.745 -17.911 1.00 79.25 285 ASP A C 1
ATOM 2272 O O . ASP A 1 285 ? 0.455 -17.317 -17.294 1.00 79.25 285 ASP A O 1
ATOM 2276 N N . ARG A 1 286 ? 1.390 -15.410 -17.991 1.00 77.62 286 ARG A N 1
ATOM 2277 C CA . ARG A 1 286 ? 0.393 -14.554 -17.338 1.00 77.62 286 ARG A CA 1
ATOM 2278 C C . ARG A 1 286 ? -0.987 -14.763 -17.941 1.00 77.62 286 ARG A C 1
ATOM 2280 O O . ARG A 1 286 ? -1.951 -14.874 -17.196 1.00 77.62 286 ARG A O 1
ATOM 2287 N N . LEU A 1 287 ? -1.092 -14.842 -19.266 1.00 83.38 287 LEU A N 1
ATOM 2288 C CA . LEU A 1 287 ? -2.366 -15.126 -19.934 1.00 83.38 287 LEU A CA 1
ATOM 2289 C C . LEU A 1 287 ? -2.918 -16.497 -19.527 1.00 83.38 287 LEU A C 1
ATOM 2291 O O . LEU A 1 287 ? -4.121 -16.627 -19.316 1.00 83.38 287 LEU A O 1
ATOM 2295 N N . LEU A 1 288 ? -2.049 -17.496 -19.354 1.00 86.81 288 LEU A N 1
ATOM 2296 C CA . LEU A 1 288 ? -2.434 -18.807 -18.833 1.00 86.81 288 LEU A CA 1
ATOM 2297 C C . LEU A 1 288 ? -2.889 -18.732 -17.369 1.00 86.81 288 LEU A C 1
ATOM 2299 O O . LEU A 1 288 ? -3.903 -19.340 -17.039 1.00 86.81 288 LEU A O 1
ATOM 2303 N N . MET A 1 289 ? -2.227 -17.941 -16.518 1.00 85.31 289 MET A N 1
ATOM 2304 C CA . MET A 1 289 ? -2.681 -17.694 -15.142 1.00 85.31 289 MET A CA 1
ATOM 2305 C C . MET A 1 289 ? -4.065 -17.034 -15.107 1.00 85.31 289 MET A C 1
ATOM 2307 O O . MET A 1 289 ? -4.935 -17.494 -14.375 1.00 85.31 289 MET A O 1
ATOM 2311 N N . TRP A 1 290 ? -4.304 -16.000 -15.921 1.00 84.88 290 TRP A N 1
ATOM 2312 C CA . TRP A 1 290 ? -5.621 -15.357 -16.033 1.00 84.88 290 TRP A CA 1
ATOM 2313 C C . TRP A 1 290 ? -6.689 -16.331 -16.524 1.00 84.88 290 TRP A C 1
ATOM 2315 O O . TRP A 1 290 ? -7.785 -16.380 -15.972 1.00 84.88 290 TRP A O 1
ATOM 2325 N N . LYS A 1 291 ? -6.357 -17.146 -17.530 1.00 88.44 291 LYS A N 1
ATOM 2326 C CA . LYS A 1 291 ? -7.247 -18.189 -18.038 1.00 88.44 291 LYS A CA 1
ATOM 2327 C C . LYS A 1 291 ? -7.571 -19.217 -16.950 1.00 88.44 291 LYS A C 1
ATOM 2329 O O . LYS A 1 291 ? -8.732 -19.566 -16.784 1.00 88.44 291 LYS A O 1
ATOM 2334 N N . SER A 1 292 ? -6.576 -19.657 -16.181 1.00 87.31 292 SER A N 1
ATOM 2335 C CA . SER A 1 292 ? -6.770 -20.576 -15.056 1.00 87.31 292 SER A CA 1
ATOM 2336 C C . SER A 1 292 ? -7.630 -19.963 -13.951 1.00 87.31 292 SER A C 1
ATOM 2338 O O . SER A 1 292 ? -8.505 -20.641 -13.426 1.00 87.31 292 SER A O 1
ATOM 2340 N N . ALA A 1 293 ? -7.426 -18.686 -13.616 1.00 85.06 293 ALA A N 1
ATOM 2341 C CA . ALA A 1 293 ? -8.254 -17.983 -12.639 1.00 85.06 293 ALA A CA 1
ATOM 2342 C C . ALA A 1 293 ? -9.713 -17.883 -13.111 1.00 85.06 293 ALA A C 1
ATOM 2344 O O . ALA A 1 293 ? -10.632 -18.113 -12.330 1.00 85.06 293 ALA A O 1
ATOM 2345 N N . TRP A 1 294 ? -9.931 -17.608 -14.401 1.00 88.31 294 TRP A N 1
ATOM 2346 C CA . TRP A 1 294 ? -11.266 -17.603 -14.997 1.00 88.31 294 TRP A CA 1
ATOM 2347 C C . TRP A 1 294 ? -11.932 -18.981 -14.957 1.00 88.31 294 TRP A C 1
ATOM 2349 O O . TRP A 1 294 ? -13.111 -19.076 -14.628 1.00 88.31 294 TRP A O 1
ATOM 2359 N N . HIS A 1 295 ? -11.180 -20.047 -15.248 1.00 88.00 295 HIS A N 1
ATOM 2360 C CA . HIS A 1 295 ? -11.664 -21.418 -15.078 1.00 88.00 295 HIS A CA 1
ATOM 2361 C C . HIS A 1 295 ? -12.049 -21.691 -13.622 1.00 88.00 295 HIS A C 1
ATOM 2363 O O . HIS A 1 295 ? -13.167 -22.122 -13.381 1.00 88.00 295 HIS A O 1
ATOM 2369 N N . GLY A 1 296 ? -11.211 -21.308 -12.655 1.00 84.56 296 GLY A N 1
ATOM 2370 C CA . GLY A 1 296 ? -11.536 -21.442 -11.233 1.00 84.56 296 GLY A CA 1
ATOM 2371 C C . GLY A 1 296 ? -12.835 -20.730 -10.838 1.00 84.56 296 GLY A C 1
ATOM 2372 O O . GLY A 1 296 ? -13.676 -21.322 -10.172 1.00 84.56 296 GLY A O 1
ATOM 2373 N N . ILE A 1 297 ? -13.046 -19.492 -11.301 1.00 85.81 297 ILE A N 1
ATOM 2374 C CA . ILE A 1 297 ? -14.296 -18.751 -11.049 1.00 85.81 297 ILE A CA 1
ATOM 2375 C C . ILE A 1 297 ? -15.493 -19.449 -11.701 1.00 85.81 297 ILE A C 1
ATOM 2377 O O . ILE A 1 297 ? -16.563 -19.502 -11.105 1.00 85.81 297 ILE A O 1
ATOM 2381 N N . ARG A 1 298 ? -15.339 -19.966 -12.924 1.00 87.69 298 ARG A N 1
ATOM 2382 C CA . ARG A 1 298 ? -16.422 -20.642 -13.648 1.00 87.69 298 ARG A CA 1
ATOM 2383 C C . ARG A 1 298 ? -16.810 -21.962 -12.987 1.00 87.69 298 ARG A C 1
ATOM 2385 O O . ARG A 1 298 ? -17.999 -22.241 -12.856 1.00 87.69 298 ARG A O 1
ATOM 2392 N N . ASP A 1 299 ? -15.817 -22.747 -12.602 1.00 86.00 299 ASP A N 1
ATOM 2393 C CA . ASP A 1 299 ? -16.004 -24.110 -12.114 1.00 86.00 299 ASP A CA 1
ATOM 2394 C C . ASP A 1 299 ? -16.435 -24.111 -10.636 1.00 86.00 299 ASP A C 1
ATOM 2396 O O . ASP A 1 299 ? -17.198 -24.977 -10.213 1.00 86.00 299 ASP A O 1
ATOM 2400 N N . HIS A 1 300 ? -16.037 -23.086 -9.871 1.00 81.75 300 HIS A N 1
ATOM 2401 C CA . HIS A 1 300 ? -16.290 -22.977 -8.432 1.00 81.75 300 HIS A CA 1
ATOM 2402 C C . HIS A 1 300 ? -16.937 -21.646 -8.020 1.00 81.75 300 HIS A C 1
ATOM 2404 O O . HIS A 1 300 ? -16.631 -21.093 -6.965 1.00 81.75 300 HIS A O 1
ATOM 2410 N N . PHE A 1 301 ? -17.854 -21.121 -8.835 1.00 80.75 301 PHE A N 1
ATOM 2411 C CA . PHE A 1 301 ? -18.440 -19.790 -8.628 1.00 80.75 301 PHE A CA 1
ATOM 2412 C C . PHE A 1 301 ? -19.090 -19.594 -7.247 1.00 80.75 301 PHE A C 1
ATOM 2414 O O . PHE A 1 301 ? -18.913 -18.553 -6.620 1.00 80.75 301 PHE A O 1
ATOM 2421 N N . TRP A 1 302 ? -19.861 -20.585 -6.786 1.00 75.75 302 TRP A N 1
ATOM 2422 C CA . TRP A 1 302 ? -20.724 -20.444 -5.606 1.00 75.75 302 TRP A CA 1
ATOM 2423 C C . TRP A 1 302 ? -20.034 -20.748 -4.277 1.00 75.75 302 TRP A C 1
ATOM 2425 O O . TRP A 1 302 ? -20.345 -20.109 -3.277 1.00 75.75 302 TRP A O 1
ATOM 2435 N N . LEU A 1 303 ? -19.141 -21.739 -4.260 1.00 71.12 303 LEU A N 1
ATOM 2436 C CA . LEU A 1 303 ? -18.526 -22.273 -3.036 1.00 71.12 303 LEU A CA 1
ATOM 2437 C C . LEU A 1 303 ? -17.004 -22.086 -3.000 1.00 71.12 303 LEU A C 1
ATOM 2439 O O . LEU A 1 303 ? -16.365 -22.435 -2.010 1.00 71.12 303 LEU A O 1
ATOM 2443 N N . GLY A 1 304 ? -16.419 -21.535 -4.067 1.00 71.00 304 GLY A N 1
ATOM 2444 C CA . GLY A 1 304 ? -14.976 -21.414 -4.198 1.00 71.00 304 GLY A CA 1
ATOM 2445 C C . GLY A 1 304 ? -14.263 -22.767 -4.166 1.00 71.00 304 GLY A C 1
ATOM 2446 O O . GLY A 1 304 ? -14.863 -23.835 -4.270 1.00 71.00 304 GLY A O 1
ATOM 2447 N N . ILE A 1 305 ? -12.942 -22.691 -4.052 1.00 67.69 305 ILE A N 1
ATOM 2448 C CA . ILE A 1 305 ? -12.042 -23.846 -3.930 1.00 67.69 305 ILE A CA 1
ATOM 2449 C C . ILE A 1 305 ? -11.535 -24.015 -2.489 1.00 67.69 305 ILE A C 1
ATOM 2451 O O . ILE A 1 305 ? -10.797 -24.957 -2.213 1.00 67.69 305 ILE A O 1
ATOM 2455 N N . GLY A 1 306 ? -11.965 -23.147 -1.563 1.00 54.88 306 GLY A N 1
ATOM 2456 C CA . GLY A 1 306 ? -11.512 -23.092 -0.168 1.00 54.88 306 GLY A CA 1
ATOM 2457 C C . GLY A 1 306 ? -11.114 -21.689 0.228 1.00 54.88 306 GLY A C 1
ATOM 2458 O O . GLY A 1 306 ? -9.896 -21.413 0.216 1.00 54.88 306 GLY A O 1
#

Foldseek 3Di:
DPQLFPDLVLLQVLLLQLLLCVQAHPVSVVVSLVVLVVRNVVSCVVVVDFFDPPDVVVVVLVVVLVLLLVLCVPAPDPDPSVVVCVVVVCSCSCRSVVSSVVSDPPVVSVVSNLVSVLVLLVVLLVCFQPVDDPVDDPVPRLWAFD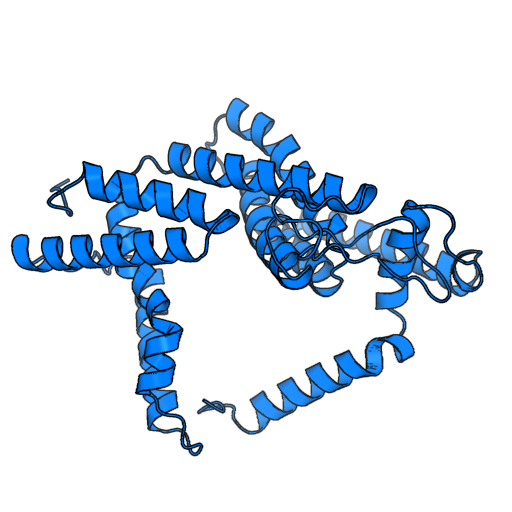DDDPDGDNTTARQRNHSALCVRLVVLLVSLLVLVVLCPDPPDDPVVNVVSVVSSVSSVSSSLSNLDQVSVVSSVVSVLVVCCVRPVVVSVVVVVVVVVVVVVLQVCCVPHPLVPDDDPDPVSVSSNSNNCVPDCVSCVVVVVVVVVVVVQCVVCVNSGND